Protein 4Y9T (pdb70)

Organism: Allorhizobium ampelinum (strain ATCC BAA-846 / DSM 112012 / S4) (NCBI:txid311402)

Structure (mmCIF, N/CA/C/O backbone):
data_4Y9T
#
_entry.id   4Y9T
#
_cell.length_a   36.634
_cell.length_b   63.611
_cell.length_c   127.394
_cell.angle_alpha   90.000
_cell.angle_beta   90.000
_cell.angle_gamma   90.000
#
_symmetry.space_group_name_H-M   'P 21 21 21'
#
loop_
_entity.id
_entity.type
_entity.pdbx_description
1 polymer 'ABC transporter, solute binding protein'
2 non-polymer 2-amino-2-deoxy-alpha-D-glucopyranose
3 water water
#
loop_
_atom_site.group_PDB
_atom_site.id
_atom_site.type_symbol
_atom_site.label_atom_id
_atom_site.label_alt_id
_atom_site.label_comp_id
_atom_site.label_asym_id
_atom_site.label_entity_id
_atom_site.label_seq_id
_atom_site.pdbx_PDB_ins_code
_atom_site.Cartn_x
_atom_site.Cartn_y
_atom_site.Cartn_z
_atom_site.occupancy
_atom_site.B_iso_or_equiv
_atom_site.auth_seq_id
_atom_site.auth_comp_id
_atom_site.auth_asym_id
_atom_site.auth_atom_id
_atom_site.pdbx_PDB_model_num
ATOM 1 N N . THR A 1 26 ? 12.923 15.754 28.155 1.00 50.58 26 THR A N 1
ATOM 2 C CA . THR A 1 26 ? 14.038 14.978 28.692 1.00 47.47 26 THR A CA 1
ATOM 3 C C . THR A 1 26 ? 15.377 15.486 28.160 1.00 45.25 26 THR A C 1
ATOM 4 O O . THR A 1 26 ? 15.466 15.933 27.018 1.00 43.94 26 THR A O 1
ATOM 14 N N . LYS A 1 27 ? 16.414 15.399 28.992 1.00 43.99 27 LYS A N 1
ATOM 15 C CA . LYS A 1 27 ? 17.749 15.871 28.629 1.00 51.56 27 LYS A CA 1
ATOM 16 C C . LYS A 1 27 ? 18.670 14.723 28.206 1.00 53.50 27 LYS A C 1
ATOM 17 O O . LYS A 1 27 ? 19.848 14.939 27.899 1.00 55.66 27 LYS A O 1
ATOM 36 N N . GLY A 1 28 ? 18.131 13.506 28.212 1.00 43.18 28 GLY A N 1
ATOM 37 C CA . GLY A 1 28 ? 18.863 12.343 27.762 1.00 53.02 28 GLY A CA 1
ATOM 38 C C . GLY A 1 28 ? 18.900 11.263 28.812 1.00 54.66 28 GLY A C 1
ATOM 39 O O . GLY A 1 28 ? 18.344 11.408 29.912 1.00 31.54 28 GLY A O 1
ATOM 60 N N . VAL A 1 30 ? 20.957 8.446 31.266 1.00 23.21 30 VAL A N 1
ATOM 61 C CA . VAL A 1 30 ? 22.160 8.267 32.064 1.00 22.74 30 VAL A CA 1
ATOM 62 C C . VAL A 1 30 ? 22.255 6.806 32.471 1.00 22.86 30 VAL A C 1
ATOM 63 O O . VAL A 1 30 ? 21.288 6.248 32.985 1.00 28.58 30 VAL A O 1
ATOM 76 N N . TYR A 1 31 ? 23.379 6.157 32.196 1.00 20.31 31 TYR A N 1
ATOM 77 C CA . TYR A 1 31 ? 23.544 4.776 32.620 1.00 19.84 31 TYR A CA 1
ATOM 78 C C . TYR A 1 31 ? 24.285 4.734 33.947 1.00 18.59 31 TYR A C 1
ATOM 79 O O . TYR A 1 31 ? 25.277 5.411 34.113 1.00 22.34 31 TYR A O 1
ATOM 97 N N . TYR A 1 32 ? 23.778 3.935 34.877 1.00 17.57 32 TYR A N 1
ATOM 98 C CA . TYR A 1 32 ? 24.413 3.690 36.180 1.00 17.20 32 TYR A CA 1
ATOM 99 C C . TYR A 1 32 ? 24.929 2.279 36.211 1.00 20.25 32 TYR A C 1
ATOM 100 O O . TYR A 1 32 ? 24.137 1.339 36.148 1.00 19.14 32 TYR A O 1
ATOM 118 N N . LEU A 1 33 ? 26.239 2.122 36.318 1.00 18.20 33 LEU A N 1
ATOM 119 C CA . LEU A 1 33 ? 26.829 0.788 36.407 1.00 15.75 33 LEU A CA 1
ATOM 120 C C . LEU A 1 33 ? 27.101 0.485 37.852 1.00 18.76 33 LEU A C 1
ATOM 121 O O . LEU A 1 33 ? 28.118 0.905 38.404 1.00 14.52 33 LEU A O 1
ATOM 137 N N . VAL A 1 34 ? 26.175 -0.251 38.455 1.00 17.02 34 VAL A N 1
ATOM 138 C CA . VAL A 1 34 ? 26.196 -0.523 39.872 1.00 13.88 34 VAL A CA 1
ATOM 139 C C . VAL A 1 34 ? 26.939 -1.851 40.096 1.00 15.56 34 VAL A C 1
ATOM 140 O O . VAL A 1 34 ? 26.795 -2.792 39.296 1.00 17.39 34 VAL A O 1
ATOM 153 N N . PRO A 1 35 ? 27.784 -1.923 41.141 1.00 16.28 35 PRO A N 1
ATOM 154 C CA . PRO A 1 35 ? 28.634 -3.117 41.281 1.00 15.54 35 PRO A CA 1
ATOM 155 C C . PRO A 1 35 ? 27.878 -4.370 41.679 1.00 15.71 35 PRO A C 1
ATOM 156 O O . PRO A 1 35 ? 28.189 -5.440 41.173 1.00 16.68 35 PRO A O 1
ATOM 167 N N . THR A 1 36 ? 26.913 -4.239 42.588 1.00 18.25 36 THR A N 1
ATOM 168 C CA . THR A 1 36 ? 26.002 -5.332 42.965 1.00 19.00 36 THR A CA 1
ATOM 169 C C . THR A 1 36 ? 24.656 -4.732 43.321 1.00 18.81 36 THR A C 1
ATOM 170 O O . THR A 1 36 ? 24.522 -3.509 43.405 1.00 19.02 36 THR A O 1
ATOM 181 N N . LEU A 1 37 ? 23.687 -5.585 43.598 1.00 18.89 37 LEU A N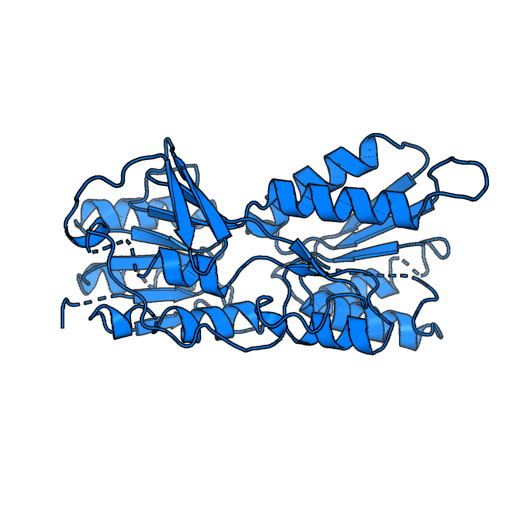 1
ATOM 182 C CA . LEU A 1 37 ? 22.438 -5.144 44.203 1.00 19.60 37 LEU A CA 1
ATOM 183 C C . LEU A 1 37 ? 22.216 -5.915 45.511 1.00 19.15 37 LEU A C 1
ATOM 184 O O . LEU A 1 37 ? 21.088 -6.284 45.849 1.00 21.01 37 LEU A O 1
ATOM 200 N N . LEU A 1 38 ? 23.296 -6.126 46.257 1.00 14.96 38 LEU A N 1
ATOM 201 C CA . LEU A 1 38 ? 23.269 -7.098 47.331 1.00 13.60 38 LEU A CA 1
ATOM 202 C C . LEU A 1 38 ? 23.232 -6.494 48.730 1.00 14.97 38 LEU A C 1
ATOM 203 O O . LEU A 1 38 ? 23.286 -7.226 49.706 1.00 17.98 38 LEU A O 1
ATOM 219 N N . ASP A 1 39 ? 23.078 -5.180 48.848 1.00 16.07 39 ASP A N 1
ATOM 220 C CA . ASP A 1 39 ? 22.705 -4.627 50.158 1.00 11.69 39 ASP A CA 1
ATOM 221 C C . ASP A 1 39 ? 21.863 -3.366 49.982 1.00 11.60 39 ASP A C 1
ATOM 222 O O . ASP A 1 39 ? 21.571 -2.959 48.861 1.00 13.02 39 ASP A O 1
ATOM 231 N N . GLU A 1 40 ? 21.408 -2.806 51.097 1.00 18.41 40 GLU A N 1
ATOM 232 C CA . GLU A 1 40 ? 20.493 -1.678 51.069 1.00 18.73 40 GLU A CA 1
ATOM 233 C C . GLU A 1 40 ? 21.138 -0.390 50.534 1.00 10.99 40 GLU A C 1
ATOM 234 O O . GLU A 1 40 ? 20.443 0.486 50.046 1.00 12.83 40 GLU A O 1
ATOM 246 N N . PHE A 1 41 ? 22.455 -0.257 50.622 1.00 10.80 41 PHE A N 1
ATOM 247 C CA . PHE A 1 41 ? 23.109 0.910 50.034 1.00 11.81 41 PHE A CA 1
ATOM 248 C C . PHE A 1 41 ? 23.018 0.843 48.508 1.00 14.86 41 PHE A C 1
ATOM 249 O O . PHE A 1 41 ? 22.736 1.823 47.817 1.00 13.45 41 PHE A O 1
ATOM 266 N N . GLN A 1 42 ? 23.311 -0.324 47.969 1.00 10.83 42 GLN A N 1
ATOM 267 C CA . GLN A 1 42 ? 23.353 -0.448 46.522 1.00 13.07 42 GLN A CA 1
ATOM 268 C C . GLN A 1 42 ? 21.958 -0.240 45.946 1.00 18.34 42 GLN A C 1
ATOM 269 O O . GLN A 1 42 ? 21.784 0.530 44.991 1.00 15.99 42 GLN A O 1
ATOM 283 N N . THR A 1 43 ? 20.952 -0.909 46.526 1.00 15.27 43 THR A N 1
ATOM 284 C CA . THR A 1 43 ? 19.608 -0.801 46.000 1.00 14.07 43 THR A CA 1
ATOM 285 C C . THR A 1 43 ? 19.079 0.602 46.278 1.00 17.62 43 THR A C 1
ATOM 286 O O . THR A 1 43 ? 18.355 1.178 45.458 1.00 16.03 43 THR A O 1
ATOM 297 N N . GLY A 1 44 ? 19.432 1.145 47.436 1.00 16.90 44 GLY A N 1
ATOM 298 C CA . GLY A 1 44 ? 19.089 2.518 47.750 1.00 16.54 44 GLY A CA 1
ATOM 299 C C . GLY A 1 44 ? 19.695 3.491 46.752 1.00 12.79 44 GLY A C 1
ATOM 300 O O . GLY A 1 44 ? 19.035 4.435 46.322 1.00 16.07 44 GLY A O 1
ATOM 304 N N . SER A 1 45 ? 20.961 3.275 46.374 1.00 11.72 45 SER A N 1
ATOM 305 C CA . SER A 1 45 ? 21.609 4.161 45.397 1.00 11.66 45 SER A CA 1
ATOM 306 C C . SER A 1 45 ? 20.895 4.130 44.051 1.00 15.29 45 SER A C 1
ATOM 307 O O . SER A 1 45 ? 20.786 5.157 43.379 1.00 14.42 45 SER A O 1
ATOM 315 N N . VAL A 1 46 ? 20.406 2.969 43.642 1.00 16.91 46 VAL A N 1
ATOM 316 C CA . VAL A 1 46 ? 19.665 2.926 42.384 1.00 18.76 46 VAL A CA 1
ATOM 317 C C . VAL A 1 46 ? 18.403 3.794 42.487 1.00 16.01 46 VAL A C 1
ATOM 318 O O . VAL A 1 46 ? 18.124 4.612 41.616 1.00 17.82 46 VAL A O 1
ATOM 331 N N . ASN A 1 47 ? 17.667 3.626 43.580 1.00 15.98 47 ASN A N 1
ATOM 332 C CA . ASN A 1 47 ? 16.428 4.344 43.784 1.00 21.88 47 ASN A CA 1
ATOM 333 C C . ASN A 1 47 ? 16.656 5.851 43.865 1.00 19.77 47 ASN A C 1
ATOM 334 O O . ASN A 1 47 ? 15.930 6.635 43.226 1.00 21.62 47 ASN A O 1
ATOM 345 N N . ALA A 1 48 ? 17.668 6.263 44.633 1.00 18.62 48 ALA A N 1
ATOM 346 C CA . ALA A 1 48 ? 17.925 7.688 44.833 1.00 19.32 48 ALA A CA 1
ATOM 347 C C . ALA A 1 48 ? 18.446 8.341 43.575 1.00 20.11 48 ALA A C 1
ATOM 348 O O . ALA A 1 48 ? 17.966 9.400 43.187 1.00 17.75 48 ALA A O 1
ATOM 355 N N . LEU A 1 49 ? 19.407 7.710 42.909 1.00 19.36 49 LEU A N 1
ATOM 356 C CA . LEU A 1 49 ? 19.926 8.293 41.680 1.00 16.03 49 LEU A CA 1
ATOM 357 C C . LEU A 1 49 ? 18.822 8.359 40.627 1.00 18.27 49 LEU A C 1
ATOM 358 O O . LEU A 1 49 ? 18.654 9.383 39.939 1.00 22.53 49 LEU A O 1
ATOM 374 N N . SER A 1 50 ? 18.040 7.292 40.500 1.00 20.59 50 SER A N 1
ATOM 375 C CA . SER A 1 50 ? 16.970 7.311 39.503 1.00 20.36 50 SER A CA 1
ATOM 376 C C . SER A 1 50 ? 15.989 8.461 39.791 1.00 21.85 50 SER A C 1
ATOM 377 O O . SER A 1 50 ? 15.662 9.220 38.881 1.00 21.26 50 SER A O 1
ATOM 401 N N . PHE A 1 52 ? 16.274 11.244 41.799 1.00 23.42 52 PHE A N 1
ATOM 402 C CA . PHE A 1 52 ? 16.881 12.569 41.758 1.00 20.74 52 PHE A CA 1
ATOM 403 C C . PHE A 1 52 ? 17.175 13.003 40.319 1.00 19.82 52 PHE A C 1
ATOM 404 O O . PHE A 1 52 ? 16.893 14.142 39.946 1.00 21.74 52 PHE A O 1
ATOM 421 N N . LEU A 1 53 ? 17.757 12.120 39.516 1.00 20.74 53 LEU A N 1
ATOM 422 C CA . LEU A 1 53 ? 18.048 12.479 38.135 1.00 22.20 53 LEU A CA 1
ATOM 423 C C . LEU A 1 53 ? 16.753 12.785 37.389 1.00 28.35 53 LEU A C 1
ATOM 424 O O . LEU A 1 53 ? 16.723 13.621 36.490 1.00 25.25 53 LEU A O 1
ATOM 440 N N . GLY A 1 54 ? 15.688 12.084 37.754 1.00 26.93 54 GLY A N 1
ATOM 441 C CA . GLY A 1 54 ? 14.405 12.272 37.095 1.00 35.13 54 GLY A CA 1
ATOM 442 C C . GLY A 1 54 ? 13.852 13.642 37.390 1.00 26.02 54 GLY A C 1
ATOM 443 O O . GLY A 1 54 ? 13.204 14.270 36.530 1.00 27.87 54 GLY A O 1
ATOM 447 N N . GLN A 1 55 ? 14.110 14.122 38.602 1.00 25.03 55 GLN A N 1
ATOM 448 C CA . GLN A 1 55 ? 13.649 15.438 39.016 1.00 26.55 55 GLN A CA 1
ATOM 449 C C . GLN A 1 55 ? 14.343 16.531 38.227 1.00 28.61 55 GLN A C 1
ATOM 450 O O . GLN A 1 55 ? 13.814 17.632 38.113 1.00 30.43 55 GLN A O 1
ATOM 464 N N . VAL A 1 56 ? 15.529 16.233 37.694 1.00 29.51 56 VAL A N 1
ATOM 465 C CA . VAL A 1 56 ? 16.280 17.218 36.910 1.00 33.27 56 VAL A CA 1
ATOM 466 C C . VAL A 1 56 ? 16.304 16.843 35.429 1.00 35.70 56 VAL A C 1
ATOM 467 O O . VAL A 1 56 ? 17.105 17.376 34.659 1.00 33.57 56 VAL A O 1
ATOM 480 N N . GLY A 1 57 ? 15.420 15.930 35.031 1.00 32.05 57 GLY A N 1
ATOM 481 C CA . GLY A 1 57 ? 15.125 15.724 33.620 1.00 35.65 57 GLY A CA 1
ATOM 482 C C . GLY A 1 57 ? 15.968 14.708 32.867 1.00 30.08 57 GLY A C 1
ATOM 483 O O . GLY A 1 57 ? 16.077 14.787 31.637 1.00 33.11 57 GLY A O 1
ATOM 487 N N . TYR A 1 58 ? 16.549 13.754 33.593 1.00 29.52 58 TYR A N 1
ATOM 488 C CA . TYR A 1 58 ? 17.296 12.645 32.985 1.00 28.66 58 TYR A CA 1
ATOM 489 C C . TYR A 1 58 ? 16.637 11.314 33.296 1.00 30.07 58 TYR A C 1
ATOM 490 O O . TYR A 1 58 ? 16.161 11.097 34.419 1.00 32.90 58 TYR A O 1
ATOM 508 N N . GLU A 1 59 ? 16.612 10.427 32.302 1.00 30.37 59 GLU A N 1
ATOM 509 C CA . GLU A 1 59 ? 16.163 9.054 32.507 1.00 29.43 59 GLU A CA 1
ATOM 510 C C . GLU A 1 59 ? 17.365 8.184 32.825 1.00 28.74 59 GLU A C 1
ATOM 511 O O . GLU A 1 59 ? 18.357 8.203 32.109 1.00 29.69 59 GLU A O 1
ATOM 540 N N . LYS A 1 61 ? 19.109 4.436 33.447 1.00 22.56 61 LYS A N 1
ATOM 541 C CA . LYS A 1 61 ? 19.051 2.991 33.224 1.00 24.87 61 LYS A CA 1
ATOM 542 C C . LYS A 1 61 ? 20.171 2.352 34.037 1.00 23.20 61 LYS A C 1
ATOM 543 O O . LYS A 1 61 ? 21.296 2.851 34.023 1.00 28.20 61 LYS A O 1
ATOM 562 N N . THR A 1 62 ? 19.874 1.263 34.746 1.00 21.15 62 THR A N 1
ATOM 563 C CA . THR A 1 62 ? 20.860 0.629 35.614 1.00 19.17 62 THR A CA 1
ATOM 564 C C . THR A 1 62 ? 21.283 -0.709 35.058 1.00 21.82 62 THR A C 1
ATOM 565 O O . THR A 1 62 ? 20.433 -1.494 34.607 1.00 21.04 62 THR A O 1
ATOM 576 N N . LEU A 1 63 ? 22.599 -0.940 35.094 1.00 19.69 63 LEU A N 1
ATOM 577 C CA . LEU A 1 63 ? 23.220 -2.235 34.786 1.00 2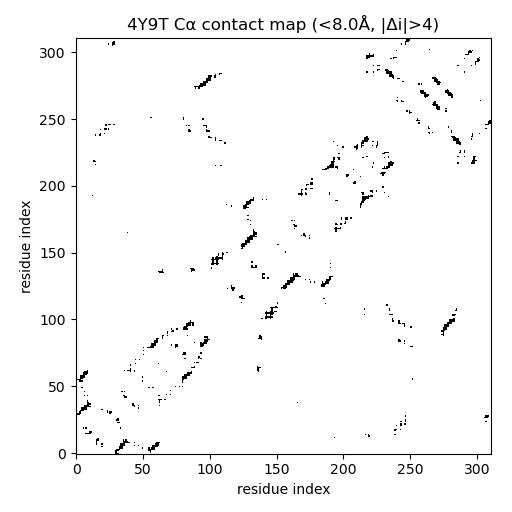1.47 63 LEU A CA 1
ATOM 578 C C . LEU A 1 63 ? 23.966 -2.746 36.012 1.00 18.30 63 LEU A C 1
ATOM 579 O O . LEU A 1 63 ? 24.753 -2.007 36.612 1.00 20.76 63 LEU A O 1
ATOM 595 N N . ASN A 1 64 ? 23.720 -4.009 36.365 1.00 19.55 64 ASN A N 1
ATOM 596 C CA . ASN A 1 64 ? 24.307 -4.610 37.551 1.00 19.80 64 ASN A CA 1
ATOM 597 C C . ASN A 1 64 ? 25.433 -5.576 37.185 1.00 22.17 64 ASN A C 1
ATOM 598 O O . ASN A 1 64 ? 25.233 -6.492 36.394 1.00 20.21 64 ASN A O 1
ATOM 609 N N . ALA A 1 65 ? 26.613 -5.353 37.766 1.00 18.94 65 ALA A N 1
ATOM 610 C CA . ALA A 1 65 ? 27.786 -6.167 37.497 1.00 17.95 65 ALA A CA 1
ATOM 611 C C . ALA A 1 65 ? 27.766 -7.477 38.286 1.00 19.37 65 ALA A C 1
ATOM 612 O O . ALA A 1 65 ? 28.484 -8.424 37.934 1.00 20.67 65 ALA A O 1
ATOM 619 N N . ASP A 1 66 ? 26.913 -7.522 39.314 1.00 20.41 66 ASP A N 1
ATOM 620 C CA . ASP A 1 66 ? 26.839 -8.633 40.263 1.00 23.20 66 ASP A CA 1
ATOM 621 C C . ASP A 1 66 ? 28.245 -9.087 40.702 1.00 19.47 66 ASP A C 1
ATOM 622 O O . ASP A 1 66 ? 28.578 -10.266 40.685 1.00 20.38 66 ASP A O 1
ATOM 631 N N . ASN A 1 67 ? 29.059 -8.117 41.087 1.00 18.09 67 ASN A N 1
ATOM 632 C CA . ASN A 1 67 ? 30.374 -8.340 41.694 1.00 18.60 67 ASN A CA 1
ATOM 633 C C . ASN A 1 67 ? 31.382 -8.953 40.739 1.00 19.09 67 ASN A C 1
ATOM 634 O O . ASN A 1 67 ? 32.442 -9.401 41.180 1.00 21.51 67 ASN A O 1
ATOM 645 N N . LYS A 1 68 ? 31.087 -8.908 39.440 1.00 19.56 68 LYS A N 1
ATOM 646 C CA . LYS A 1 68 ? 32.023 -9.419 38.429 1.00 19.96 68 LYS A CA 1
ATOM 647 C C . LYS A 1 68 ? 32.649 -8.276 37.622 1.00 20.82 68 LYS A C 1
ATOM 648 O O . LYS A 1 68 ? 31.979 -7.562 36.890 1.00 19.88 68 LYS A O 1
ATOM 667 N N . THR A 1 69 ? 33.954 -8.113 37.798 1.00 21.19 69 THR A N 1
ATOM 668 C CA . THR A 1 69 ? 34.713 -7.104 37.077 1.00 25.20 69 THR A CA 1
AT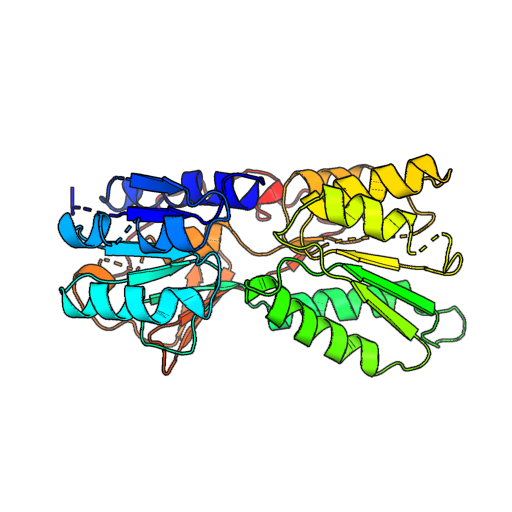OM 669 C C . THR A 1 69 ? 34.579 -7.253 35.555 1.00 25.72 69 THR A C 1
ATOM 670 O O . THR A 1 69 ? 34.386 -6.264 34.839 1.00 27.35 69 THR A O 1
ATOM 681 N N . ASP A 1 70 ? 34.656 -8.471 35.043 1.00 23.66 70 ASP A N 1
ATOM 682 C CA . ASP A 1 70 ? 34.644 -8.620 33.594 1.00 24.75 70 ASP A CA 1
ATOM 683 C C . ASP A 1 70 ? 33.246 -8.272 33.056 1.00 25.72 70 ASP A C 1
ATOM 684 O O . ASP A 1 70 ? 33.116 -7.778 31.926 1.00 26.92 70 ASP A O 1
ATOM 693 N N . ALA A 1 71 ? 32.212 -8.453 33.875 1.00 25.01 71 ALA A N 1
ATOM 694 C CA . ALA A 1 71 ? 30.857 -8.067 33.473 1.00 25.73 71 ALA A CA 1
ATOM 695 C C . ALA A 1 71 ? 30.738 -6.552 33.348 1.00 22.22 71 ALA A C 1
ATOM 696 O O . ALA A 1 71 ? 30.173 -6.024 32.387 1.00 24.34 71 ALA A O 1
ATOM 703 N N . GLN A 1 72 ? 31.260 -5.850 34.341 1.00 21.31 72 GLN A N 1
ATOM 704 C CA . GLN A 1 72 ? 31.190 -4.401 34.345 1.00 27.46 72 GLN A CA 1
ATOM 705 C C . GLN A 1 72 ? 32.014 -3.814 33.200 1.00 29.75 72 GLN A C 1
ATOM 706 O O . GLN A 1 72 ? 31.593 -2.839 32.583 1.00 23.91 72 GLN A O 1
ATOM 720 N N . GLN A 1 73 ? 33.167 -4.415 32.892 1.00 21.71 73 GLN A N 1
ATOM 721 C CA . GLN A 1 73 ? 33.984 -3.953 31.778 1.00 22.87 73 GLN A CA 1
ATOM 722 C C . GLN A 1 73 ? 33.232 -4.126 30.460 1.00 24.27 73 GLN A C 1
ATOM 723 O O . GLN A 1 73 ? 33.219 -3.222 29.618 1.00 25.05 73 GLN A O 1
ATOM 737 N N . SER A 1 74 ? 32.610 -5.288 30.287 1.00 25.95 74 SER A N 1
ATOM 738 C CA . SER A 1 74 ? 31.748 -5.520 29.131 1.00 31.86 74 SER A CA 1
ATOM 739 C C . SER A 1 74 ? 30.561 -4.529 29.099 1.00 25.73 74 SER A C 1
ATOM 740 O O . SER A 1 74 ? 30.216 -4.015 28.032 1.00 28.83 74 SER A O 1
ATOM 748 N N . GLN A 1 75 ? 29.951 -4.239 30.255 1.00 24.94 75 GLN A N 1
ATOM 749 C CA . GLN A 1 75 ? 28.855 -3.276 30.318 1.00 23.46 75 GLN A CA 1
ATOM 750 C C . GLN A 1 75 ? 29.308 -1.893 29.874 1.00 30.63 75 GLN A C 1
ATOM 751 O O . GLN A 1 75 ? 28.572 -1.183 29.181 1.00 23.82 75 GLN A O 1
ATOM 782 N N . ASN A 1 77 ? 31.624 -1.202 27.660 1.00 25.80 77 ASN A N 1
ATOM 783 C CA . ASN A 1 77 ? 31.694 -1.194 26.200 1.00 27.77 77 ASN A CA 1
ATOM 784 C C . ASN A 1 77 ? 30.320 -1.061 25.589 1.00 28.46 77 ASN A C 1
ATOM 785 O O . ASN A 1 77 ? 30.119 -0.311 24.629 1.00 29.49 77 ASN A O 1
ATOM 796 N N . ASP A 1 78 ? 29.370 -1.786 26.161 1.00 28.02 78 ASP A N 1
ATOM 797 C CA . ASP A 1 78 ? 28.007 -1.797 25.649 1.00 28.86 78 ASP A CA 1
ATOM 798 C C . ASP A 1 78 ? 27.430 -0.378 25.705 1.00 28.23 78 ASP A C 1
ATOM 799 O O . ASP A 1 78 ? 26.899 0.154 24.710 1.00 29.56 78 ASP A O 1
ATOM 808 N N . VAL A 1 79 ? 27.564 0.247 26.861 1.00 26.37 79 VAL A N 1
ATOM 809 C CA . VAL A 1 79 ? 27.006 1.573 27.054 1.00 25.77 79 VAL A CA 1
ATOM 810 C C . VAL A 1 79 ? 27.740 2.605 26.201 1.00 26.47 79 VAL A C 1
ATOM 811 O O . VAL A 1 79 ? 27.116 3.519 25.671 1.00 27.33 79 VAL A O 1
ATOM 824 N N . ILE A 1 80 ? 29.050 2.456 26.037 1.00 26.54 80 ILE A N 1
ATOM 825 C CA . ILE A 1 80 ? 29.799 3.363 25.170 1.00 34.73 80 ILE A CA 1
ATOM 826 C C . ILE A 1 80 ? 29.213 3.325 23.766 1.00 40.24 80 ILE A C 1
ATOM 827 O O . ILE A 1 80 ? 29.088 4.363 23.109 1.00 30.30 80 ILE A O 1
ATOM 843 N N . ALA A 1 81 ? 28.824 2.131 23.327 1.00 36.54 81 ALA A N 1
ATOM 844 C CA . ALA A 1 81 ? 28.210 1.954 22.006 1.00 43.26 81 ALA A CA 1
ATOM 845 C C . ALA A 1 81 ? 26.868 2.690 21.877 1.00 33.04 81 ALA A C 1
ATOM 846 O O . ALA A 1 81 ? 26.487 3.116 20.779 1.00 34.80 81 ALA A O 1
ATOM 853 N N . LEU A 1 82 ? 26.168 2.838 22.997 1.00 32.02 82 LEU A N 1
ATOM 854 C CA . LEU A 1 82 ? 24.856 3.476 23.035 1.00 32.30 82 LE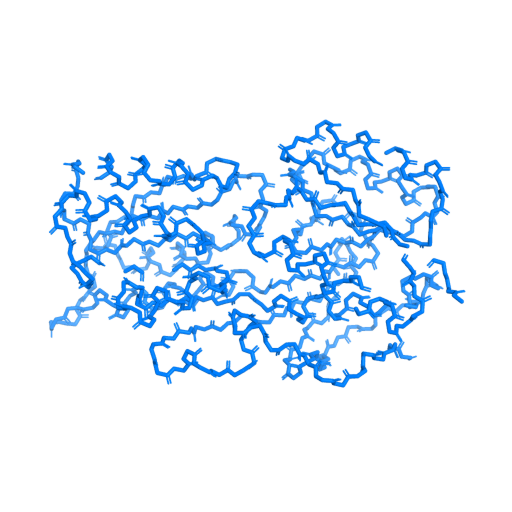U A CA 1
ATOM 855 C C . LEU A 1 82 ? 24.918 4.995 23.085 1.00 41.89 82 LEU A C 1
ATOM 856 O O . LEU A 1 82 ? 23.907 5.658 22.882 1.00 34.97 82 LEU A O 1
ATOM 872 N N . LYS A 1 83 ? 26.099 5.541 23.365 1.00 35.96 83 LYS A N 1
ATOM 873 C CA . LYS A 1 83 ? 26.296 6.985 23.421 1.00 37.09 83 LYS A CA 1
ATOM 874 C C . LYS A 1 83 ? 25.230 7.691 24.255 1.00 29.36 83 LYS A C 1
ATOM 875 O O . LYS A 1 83 ? 24.411 8.438 23.718 1.00 30.54 83 LYS A O 1
ATOM 894 N N . PRO A 1 84 ? 25.225 7.449 25.569 1.00 27.50 84 PRO A N 1
ATOM 895 C CA . PRO A 1 84 ? 24.249 8.124 26.428 1.00 38.00 84 PRO A CA 1
ATOM 896 C C . PRO A 1 84 ? 24.722 9.512 26.816 1.00 44.30 84 PRO A C 1
ATOM 897 O O . PRO A 1 84 ? 25.850 9.881 26.487 1.00 26.16 84 PRO A O 1
ATOM 908 N N . ALA A 1 85 ? 23.880 10.261 27.517 1.00 25.82 85 ALA A N 1
ATOM 909 C CA . ALA A 1 85 ? 24.257 11.607 27.948 1.00 49.68 85 ALA A CA 1
ATOM 910 C C . ALA A 1 85 ? 25.388 11.563 28.975 1.00 49.81 85 ALA A C 1
ATOM 911 O O . ALA A 1 85 ? 26.210 12.482 29.046 1.00 23.34 85 ALA A O 1
ATOM 918 N N . ALA A 1 86 ? 25.424 10.496 29.768 1.00 27.56 86 ALA A N 1
ATOM 919 C CA . ALA A 1 86 ? 26.469 10.316 30.772 1.00 22.22 86 ALA A CA 1
ATOM 920 C C . ALA A 1 86 ? 26.443 8.896 31.315 1.00 21.26 86 ALA A C 1
ATOM 921 O O . ALA A 1 86 ? 25.431 8.193 31.222 1.00 22.58 86 ALA A O 1
ATOM 928 N N . ILE A 1 87 ? 27.576 8.486 31.881 1.00 19.64 87 ILE A N 1
ATOM 929 C CA . ILE A 1 87 ? 27.696 7.227 32.595 1.00 18.23 87 ILE A CA 1
ATOM 930 C C . ILE A 1 87 ? 27.995 7.514 34.053 1.00 16.72 87 ILE A C 1
ATOM 931 O O . ILE A 1 87 ? 28.852 8.332 34.327 1.00 16.33 87 ILE A O 1
ATOM 947 N N . ILE A 1 88 ? 27.300 6.852 34.976 1.00 16.02 88 ILE A N 1
ATOM 948 C CA . ILE A 1 88 ? 27.688 6.858 36.388 1.00 20.11 88 ILE A CA 1
ATOM 949 C C . ILE A 1 88 ? 28.245 5.485 36.714 1.00 16.44 88 ILE A C 1
ATOM 950 O O . ILE A 1 88 ? 27.555 4.481 36.529 1.00 17.61 88 ILE A O 1
ATOM 966 N N . LEU A 1 89 ? 29.482 5.453 37.197 1.00 13.80 89 LEU A N 1
ATOM 967 C CA . LEU A 1 89 ? 30.170 4.208 37.495 1.00 13.66 89 LEU A CA 1
ATOM 968 C C . LEU A 1 89 ? 30.475 4.102 38.985 1.00 12.55 89 LEU A C 1
ATOM 969 O O . LEU A 1 89 ? 30.953 5.054 39.596 1.00 14.08 89 LEU A O 1
ATOM 985 N N . ALA A 1 90 ? 30.178 2.944 39.571 1.00 12.34 90 ALA A N 1
ATOM 986 C CA . ALA A 1 90 ? 30.798 2.552 40.829 1.00 15.61 90 ALA A CA 1
ATOM 987 C C . ALA A 1 90 ? 31.510 1.235 40.565 1.00 12.16 90 ALA A C 1
ATOM 988 O O . ALA A 1 90 ? 30.866 0.192 40.423 1.00 14.06 90 ALA A O 1
ATOM 995 N N . ALA A 1 91 ? 32.839 1.318 40.458 1.00 14.32 91 ALA A N 1
ATOM 996 C CA . ALA A 1 91 ? 33.670 0.212 40.002 1.00 15.16 91 ALA A CA 1
ATOM 997 C C . ALA A 1 91 ? 33.655 -0.976 40.947 1.00 13.13 91 ALA A C 1
ATOM 998 O O . ALA A 1 91 ? 33.804 -0.802 42.163 1.00 12.40 91 ALA A O 1
ATOM 1005 N N . VAL A 1 92 ? 33.534 -2.169 40.377 1.00 14.80 92 VAL A N 1
ATOM 1006 C CA . VAL A 1 92 ? 33.722 -3.403 41.147 1.00 15.09 92 VAL A CA 1
ATOM 1007 C C . VAL A 1 92 ? 35.143 -3.438 41.716 1.00 20.65 92 VAL A C 1
ATOM 1008 O O . VAL A 1 92 ? 35.342 -3.800 42.876 1.00 24.22 92 VAL A O 1
ATOM 1021 N N . ASP A 1 93 ? 36.114 -3.046 40.893 1.00 16.99 93 ASP A N 1
ATOM 1022 C CA . ASP A 1 93 ? 37.528 -3.055 41.254 1.00 16.42 93 ASP A CA 1
ATOM 1023 C C . ASP A 1 93 ? 38.141 -1.759 40.744 1.00 21.59 93 ASP A C 1
ATOM 1024 O O . ASP A 1 93 ? 38.115 -1.499 39.549 1.00 18.70 93 ASP A O 1
ATOM 1033 N N . PHE A 1 94 ? 38.685 -0.937 41.642 1.00 18.36 94 PHE A N 1
ATOM 1034 C CA . PHE A 1 94 ? 39.067 0.422 41.265 1.00 15.93 94 PHE A CA 1
ATOM 1035 C C . PHE A 1 94 ? 40.304 0.488 40.337 1.00 18.71 94 PHE A C 1
ATOM 1036 O O . PHE A 1 94 ? 40.502 1.485 39.673 1.00 22.06 94 PHE A O 1
ATOM 1053 N N . ASN A 1 95 ? 41.115 -0.571 40.277 1.00 20.51 95 ASN A N 1
ATOM 1054 C CA . ASN A 1 95 ? 42.252 -0.623 39.361 1.00 24.20 95 ASN A CA 1
ATOM 1055 C C . ASN A 1 95 ? 41.853 -1.148 37.972 1.00 22.93 95 ASN A C 1
ATOM 1056 O O . ASN A 1 95 ? 42.464 -0.820 36.963 1.00 25.62 95 ASN A O 1
ATOM 1067 N N . ALA A 1 96 ? 40.805 -1.952 37.941 1.00 22.40 96 ALA A N 1
ATOM 1068 C CA . ALA A 1 96 ? 40.428 -2.720 36.760 1.00 20.74 96 ALA A CA 1
ATOM 1069 C C . ALA A 1 96 ? 39.656 -1.915 35.719 1.00 22.16 96 ALA A C 1
ATOM 1070 O O . ALA A 1 96 ? 39.609 -2.273 34.545 1.00 21.87 96 ALA A O 1
ATOM 1077 N N . LEU A 1 97 ? 39.040 -0.834 36.161 1.00 23.69 97 LEU A N 1
ATOM 1078 C CA . LEU A 1 97 ? 38.111 -0.062 35.341 1.00 26.71 97 LEU A CA 1
ATOM 1079 C C . LEU A 1 97 ? 38.769 1.142 34.674 1.00 24.92 97 LEU A C 1
ATOM 1080 O O . LEU A 1 97 ? 38.146 1.829 33.856 1.00 25.47 97 LEU A O 1
ATOM 1096 N N . LYS A 1 98 ? 40.019 1.417 35.027 1.00 28.66 98 LYS A N 1
ATOM 1097 C CA . LYS A 1 98 ? 40.687 2.609 34.514 1.00 30.33 98 LYS A CA 1
ATOM 1098 C C . LYS A 1 98 ? 40.619 2.692 32.979 1.00 41.08 98 LYS A C 1
ATOM 1099 O O . LYS A 1 98 ? 40.263 3.735 32.431 1.00 34.25 98 LYS A O 1
ATOM 1118 N N . PRO A 1 99 ? 40.932 1.592 32.274 1.00 38.44 99 PRO A N 1
ATOM 1119 C CA . PRO A 1 99 ? 40.858 1.611 30.806 1.00 32.99 99 PRO A CA 1
ATOM 1120 C C . PRO A 1 99 ? 39.476 1.924 30.213 1.00 25.00 99 PRO A C 1
ATOM 1121 O O . PRO A 1 99 ? 39.381 2.547 29.137 1.00 25.31 99 PRO A O 1
ATOM 1132 N N . SER A 1 100 ? 38.430 1.486 30.901 1.00 29.68 100 SER A N 1
ATOM 1133 C CA . SER A 1 100 ? 37.066 1.655 30.424 1.00 26.29 100 SER A CA 1
ATOM 1134 C C . SER A 1 100 ? 36.684 3.118 30.576 1.00 28.42 100 SER A C 1
ATOM 1135 O O . SER A 1 100 ? 36.061 3.706 29.699 1.00 27.63 100 SER A O 1
ATOM 1143 N N . ILE A 1 101 ? 37.066 3.698 31.707 1.00 22.35 101 ILE A N 1
ATOM 1144 C CA . ILE A 1 101 ? 36.806 5.103 31.934 1.00 27.10 101 ILE A CA 1
ATOM 1145 C C . ILE A 1 101 ? 37.430 5.913 30.812 1.00 30.36 101 ILE A C 1
ATOM 1146 O O . ILE A 1 101 ? 36.779 6.775 30.212 1.00 26.69 101 ILE A O 1
ATOM 1162 N N . GLU A 1 102 ? 38.682 5.606 30.501 1.00 29.94 102 GLU A N 1
ATOM 1163 C CA . GLU A 1 102 ? 39.403 6.328 29.467 1.00 35.63 102 GLU A CA 1
ATOM 1164 C C . GLU A 1 102 ? 38.731 6.162 28.122 1.00 37.55 102 GLU A C 1
ATOM 1165 O O . GLU A 1 102 ? 38.669 7.095 27.330 1.00 27.73 102 GLU A O 1
ATOM 1177 N N . ALA A 1 103 ? 38.229 4.966 27.854 1.00 37.35 103 ALA A N 1
ATOM 1178 C CA . ALA A 1 103 ? 37.609 4.700 26.566 1.00 40.36 103 ALA A CA 1
ATOM 1179 C C . ALA A 1 103 ? 36.330 5.518 26.397 1.00 32.88 103 ALA A C 1
ATOM 1180 O O . ALA A 1 103 ? 36.068 6.090 25.332 1.00 27.67 103 ALA A O 1
ATOM 1187 N N . ALA A 1 104 ? 35.531 5.571 27.449 1.00 25.31 104 ALA A N 1
ATOM 1188 C CA . ALA A 1 104 ? 34.264 6.286 27.406 1.00 26.90 104 ALA A CA 1
ATOM 1189 C C . ALA A 1 104 ? 34.516 7.768 27.158 1.00 28.25 104 ALA A C 1
ATOM 1190 O O . ALA A 1 104 ? 33.874 8.385 26.315 1.00 31.64 104 ALA A O 1
ATOM 1197 N N . ARG A 1 105 ? 35.450 8.342 27.905 1.00 25.49 105 ARG A N 1
ATOM 1198 C CA . ARG A 1 105 ? 35.708 9.766 27.766 1.00 28.51 105 ARG A CA 1
ATOM 1199 C C . ARG A 1 105 ? 36.245 10.064 26.368 1.00 34.98 105 ARG A C 1
ATOM 1200 O O . ARG A 1 105 ? 35.915 11.089 25.778 1.00 26.69 105 ARG A O 1
ATOM 1221 N N . ALA A 1 106 ? 37.054 9.159 25.832 1.00 34.46 106 ALA A N 1
ATOM 1222 C CA . ALA A 1 106 ? 37.593 9.343 24.497 1.00 42.86 106 ALA A CA 1
ATOM 1223 C C . ALA A 1 106 ? 36.476 9.339 23.453 1.00 36.85 106 ALA A C 1
ATOM 1224 O O . ALA A 1 106 ? 36.579 10.010 22.439 1.00 33.79 106 ALA A O 1
ATOM 1231 N N . ALA A 1 107 ? 35.409 8.589 23.712 1.00 35.09 107 ALA A N 1
ATOM 1232 C CA . ALA A 1 107 ? 34.238 8.589 22.843 1.00 37.10 107 ALA A CA 1
ATOM 1233 C C . ALA A 1 107 ? 33.317 9.800 23.076 1.00 38.33 107 ALA A C 1
ATOM 1234 O O . ALA A 1 107 ? 32.239 9.892 22.487 1.00 38.74 107 ALA A O 1
ATOM 1241 N N . GLY A 1 108 ? 33.738 10.722 23.933 1.00 35.08 108 GLY A N 1
ATOM 1242 C CA . GLY A 1 108 ? 32.975 11.928 24.187 1.00 33.05 108 GLY A CA 1
ATOM 1243 C C . GLY A 1 108 ? 31.884 11.776 25.231 1.00 33.23 108 GLY A C 1
ATOM 1244 O O . GLY A 1 108 ? 31.020 12.638 25.340 1.00 29.91 108 GLY A O 1
ATOM 1248 N N . ILE A 1 109 ? 31.916 10.695 25.999 1.00 25.73 109 ILE A N 1
ATOM 1249 C CA . ILE A 1 109 ? 30.873 10.452 26.976 1.00 24.44 109 ILE A CA 1
ATOM 1250 C C . ILE A 1 109 ? 31.362 10.869 28.368 1.00 22.74 109 ILE A C 1
ATOM 1251 O O . ILE A 1 109 ? 32.407 10.413 28.841 1.00 23.90 109 ILE A O 1
ATOM 1267 N N . PRO A 1 110 ? 30.612 11.755 29.023 1.00 25.04 110 PRO A N 1
ATOM 1268 C CA . PRO A 1 110 ? 30.975 12.087 30.404 1.00 26.39 110 PRO A CA 1
ATOM 1269 C C . PRO A 1 110 ? 30.847 10.887 31.335 1.00 22.29 110 PRO A C 1
ATOM 1270 O O . PRO A 1 110 ? 29.906 10.111 31.215 1.00 22.16 110 PRO A O 1
ATOM 1281 N N . VAL A 1 111 ? 31.802 10.746 32.249 1.00 19.08 111 VAL A N 1
ATOM 1282 C CA . VAL A 1 111 ? 31.794 9.679 33.230 1.00 17.29 111 VAL A CA 1
ATOM 1283 C C . VAL A 1 111 ? 31.817 10.306 34.625 1.00 18.17 111 VAL A C 1
ATOM 1284 O O . VAL A 1 111 ? 32.640 11.172 34.904 1.00 19.22 111 VAL A O 1
ATOM 1297 N N . VAL A 1 112 ? 30.921 9.839 35.492 1.00 15.39 112 VAL A N 1
ATOM 1298 C CA . VAL A 1 112 ? 30.821 10.314 36.855 1.00 14.16 112 VAL A CA 1
ATOM 1299 C C . VAL A 1 112 ? 31.101 9.117 37.743 1.00 13.32 112 VAL A C 1
ATOM 1300 O O . VAL A 1 112 ? 30.489 8.066 37.562 1.00 15.51 112 VAL A O 1
ATOM 1313 N N . GLU A 1 113 ? 32.033 9.261 38.683 1.00 15.18 113 GLU A N 1
ATOM 1314 C CA . GLU A 1 113 ? 32.273 8.211 39.680 1.00 12.73 113 GLU A CA 1
ATOM 1315 C C . GLU A 1 113 ? 31.345 8.428 40.879 1.00 14.10 113 GLU A C 1
ATOM 1316 O O . GLU A 1 113 ? 31.299 9.518 41.444 1.00 15.66 113 GLU A O 1
ATOM 1328 N N . PHE A 1 114 ? 30.591 7.386 41.244 1.00 12.75 114 PHE A N 1
ATOM 1329 C CA . PHE A 1 114 ? 29.731 7.383 42.411 1.00 11.02 114 PHE A CA 1
ATOM 1330 C C . PHE A 1 114 ? 30.347 6.503 43.484 1.00 11.00 114 PHE A C 1
ATOM 1331 O O . PHE A 1 114 ? 30.613 5.328 43.248 1.00 14.13 114 PHE A O 1
ATOM 1348 N N . ASP A 1 115 ? 30.588 7.107 44.645 1.00 10.67 115 ASP A N 1
ATOM 1349 C CA . ASP A 1 115 ? 30.927 6.393 45.889 1.00 8.89 115 ASP A CA 1
ATOM 1350 C C . ASP A 1 115 ? 32.347 5.809 45.972 1.00 8.85 115 ASP A C 1
ATOM 1351 O O . ASP A 1 115 ? 33.012 5.943 47.010 1.00 12.10 115 ASP A O 1
ATOM 1360 N N . ARG A 1 116 ? 32.827 5.225 44.868 1.00 10.94 116 ARG A N 1
ATOM 1361 C CA . ARG A 1 116 ? 34.099 4.522 44.828 1.00 9.64 116 ARG A CA 1
ATOM 1362 C C . ARG A 1 116 ? 35.095 5.329 44.019 1.00 10.38 116 ARG A C 1
ATOM 1363 O O . ARG A 1 116 ? 35.054 5.344 42.788 1.00 15.16 116 ARG A O 1
ATOM 1384 N N . GLN A 1 117 ? 35.970 6.034 44.722 1.00 11.14 117 GLN A N 1
ATOM 1385 C CA . GLN A 1 117 ? 36.832 7.033 44.107 1.00 10.68 117 GLN A CA 1
ATOM 1386 C C . GLN A 1 117 ? 37.929 6.423 43.267 1.00 17.31 117 GLN A C 1
ATOM 1387 O O . GLN A 1 117 ? 38.641 5.554 43.717 1.00 17.36 117 GLN A O 1
ATOM 1401 N N . ILE A 1 118 ? 38.056 6.912 42.040 1.00 16.42 118 ILE A N 1
ATOM 1402 C CA . ILE A 1 118 ? 39.088 6.479 41.112 1.00 17.40 118 ILE A CA 1
ATOM 1403 C C . ILE A 1 118 ? 40.074 7.638 40.949 1.00 20.50 118 ILE A C 1
ATOM 1404 O O . ILE A 1 118 ? 39.731 8.640 40.333 1.00 21.55 118 ILE A O 1
ATOM 1420 N N . THR A 1 119 ? 41.265 7.534 41.536 1.00 22.61 119 THR A N 1
ATOM 1421 C CA . THR A 1 119 ? 42.194 8.672 41.547 1.00 21.34 119 THR A CA 1
ATOM 1422 C C . THR A 1 119 ? 43.204 8.639 40.425 1.00 23.07 119 THR A C 1
ATOM 1423 O O . THR A 1 119 ? 43.975 9.601 40.236 1.00 27.41 119 THR A O 1
ATOM 1434 N N . SER A 1 120 ? 43.198 7.544 39.679 1.00 26.26 120 SER A N 1
ATOM 1435 C CA . SER A 1 120 ? 44.274 7.260 38.743 1.00 39.09 120 SER A CA 1
ATOM 1436 C C . SER A 1 120 ? 44.014 7.687 37.293 1.00 42.15 120 SER A C 1
ATOM 1437 O O . SER A 1 120 ? 44.888 7.545 36.444 1.00 40.38 120 SER A O 1
ATOM 1445 N N . THR A 1 121 ? 42.816 8.170 36.999 1.00 27.43 121 THR A N 1
ATOM 1446 C CA . THR A 1 121 ? 42.509 8.685 35.673 1.00 21.02 121 THR A CA 1
ATOM 1447 C C . THR A 1 121 ? 41.426 9.762 35.784 1.00 24.67 121 THR A C 1
ATOM 1448 O O . THR A 1 121 ? 40.669 9.774 36.747 1.00 20.92 121 THR A O 1
ATOM 1459 N N . PRO A 1 122 ? 41.358 10.682 34.814 1.00 26.27 122 PRO A N 1
ATOM 1460 C CA . PRO A 1 122 ? 40.328 11.709 34.996 1.00 28.63 122 PRO A CA 1
ATOM 1461 C C . PRO A 1 122 ? 38.899 11.208 34.794 1.00 20.92 122 PRO A C 1
ATOM 1462 O O . PRO A 1 122 ? 38.635 10.418 33.883 1.00 21.81 122 PRO A O 1
ATOM 1473 N N . SER A 1 123 ? 38.003 11.673 35.659 1.00 16.82 123 SER A N 1
ATOM 1474 C CA . SER A 1 123 ? 36.563 11.611 35.434 1.00 16.42 123 SER A CA 1
ATOM 1475 C C . SER A 1 123 ? 35.989 13.015 35.371 1.00 17.51 123 SER A C 1
ATOM 1476 O O . SER A 1 123 ? 36.652 13.990 35.683 1.00 20.24 123 SER A O 1
ATOM 1484 N N . ASP A 1 124 ? 34.728 13.122 35.012 1.00 17.74 124 ASP A N 1
ATOM 1485 C CA . ASP A 1 124 ? 34.146 14.427 34.820 1.00 21.61 124 ASP A CA 1
ATOM 1486 C C . ASP A 1 124 ? 33.505 14.951 36.096 1.00 16.50 124 ASP A C 1
ATOM 1487 O O . ASP A 1 124 ? 33.265 16.162 36.228 1.00 16.44 124 ASP A O 1
ATOM 1496 N N . PHE A 1 125 ? 33.247 14.035 37.027 1.00 15.18 125 PHE A N 1
ATOM 1497 C CA . PHE A 1 125 ? 32.780 14.382 38.358 1.00 14.51 125 PHE A CA 1
ATOM 1498 C C . PHE A 1 125 ? 32.888 13.147 39.217 1.00 16.10 125 PHE A C 1
ATOM 1499 O O . PHE A 1 125 ? 32.767 12.040 38.723 1.00 13.95 125 PHE A O 1
ATOM 1516 N N . THR A 1 126 ? 33.065 13.370 40.508 1.00 12.38 126 THR A N 1
ATOM 1517 C CA . THR A 1 126 ? 33.133 12.295 41.506 1.00 11.52 126 THR A CA 1
ATOM 1518 C C . THR A 1 126 ? 32.338 12.698 42.745 1.00 13.24 126 THR A C 1
ATOM 1519 O O . THR A 1 126 ? 32.513 13.798 43.250 1.00 12.45 126 THR A O 1
ATOM 1530 N N . SER A 1 127 ? 31.500 11.797 43.248 1.00 13.68 127 SER A N 1
ATOM 1531 C CA . SER A 1 127 ? 30.701 12.096 44.421 1.00 10.01 127 SER A CA 1
ATOM 1532 C C . SER A 1 127 ? 30.899 11.012 45.460 1.00 9.32 127 SER A C 1
ATOM 1533 O O . SER A 1 127 ? 30.502 9.870 45.266 1.00 12.36 127 SER A O 1
ATOM 1541 N N . VAL A 1 128 ? 31.510 11.387 46.574 1.00 11.79 128 VAL A N 1
ATOM 1542 C CA . VAL A 1 128 ? 31.910 10.407 47.586 1.00 9.82 128 VAL A CA 1
ATOM 1543 C C . VAL A 1 128 ? 31.690 10.946 48.993 1.00 8.67 128 VAL A C 1
ATOM 1544 O O . VAL A 1 128 ? 31.605 12.158 49.231 1.00 11.00 128 VAL A O 1
ATOM 1557 N N . ALA A 1 129 ? 31.623 10.019 49.925 1.00 8.70 129 ALA A N 1
ATOM 1558 C CA . ALA A 1 129 ? 31.709 10.361 51.329 1.00 10.09 129 ALA A CA 1
ATOM 1559 C C . ALA A 1 129 ? 33.155 10.739 51.707 1.00 9.69 129 ALA A C 1
ATOM 1560 O O . ALA A 1 129 ? 34.115 10.347 51.041 1.00 11.17 129 ALA A O 1
ATOM 1567 N N . GLY A 1 130 ? 33.297 11.479 52.803 1.00 9.66 130 GLY A N 1
ATOM 1568 C CA . GLY A 1 130 ? 34.590 11.654 53.452 1.00 10.07 130 GLY A CA 1
ATOM 1569 C C . GLY A 1 130 ? 34.952 10.362 54.171 1.00 11.12 130 GLY A C 1
ATOM 1570 O O . GLY A 1 130 ? 34.646 10.161 55.346 1.00 11.02 130 GLY A O 1
ATOM 1574 N N . THR A 1 131 ? 35.583 9.455 53.442 1.00 10.61 131 THR A N 1
ATOM 1575 C CA . THR A 1 131 ? 35.806 8.089 53.930 1.00 9.44 131 THR A CA 1
ATOM 1576 C C . THR A 1 131 ? 36.919 8.021 54.963 1.00 10.08 131 THR A C 1
ATOM 1577 O O . THR A 1 131 ? 36.792 7.336 55.988 1.00 11.22 131 THR A O 1
ATOM 1588 N N . VAL A 1 132 ? 37.999 8.774 54.744 1.00 11.79 132 VAL A N 1
ATOM 1589 C CA . VAL A 1 132 ? 39.065 8.764 55.748 1.00 9.47 132 VAL A CA 1
ATOM 1590 C C . VAL A 1 132 ? 38.475 9.308 57.027 1.00 12.87 132 VAL A C 1
ATOM 1591 O O . VAL A 1 132 ? 38.758 8.773 58.093 1.00 13.56 132 VAL A O 1
ATOM 1604 N N . GLU A 1 133 ? 37.572 10.288 56.903 1.00 9.38 133 GLU A N 1
ATOM 1605 C CA . GLU A 1 133 ? 36.972 10.939 58.081 1.00 9.58 133 GLU A CA 1
ATOM 1606 C C . GLU A 1 133 ? 35.976 10.023 58.767 1.00 11.81 133 GLU A C 1
ATOM 1607 O O . GLU A 1 133 ? 35.839 10.021 59.992 1.00 12.39 133 GLU A O 1
ATOM 1619 N N . ILE A 1 134 ? 35.292 9.202 57.979 1.00 10.83 134 ILE A N 1
ATOM 1620 C CA . ILE A 1 134 ? 34.475 8.158 58.579 1.00 9.86 134 ILE A CA 1
ATOM 1621 C C . ILE A 1 134 ? 35.352 7.187 59.384 1.00 10.37 134 ILE A C 1
ATOM 1622 O O . ILE A 1 134 ? 34.948 6.799 60.478 1.00 9.91 134 ILE A O 1
ATOM 1638 N N . GLY A 1 135 ? 36.537 6.833 58.894 1.00 9.40 135 GLY A N 1
ATOM 1639 C CA . GLY A 1 135 ? 37.403 5.942 59.665 1.00 7.81 135 GLY A CA 1
ATOM 1640 C C . GLY A 1 135 ? 37.875 6.641 60.935 1.00 7.78 135 GLY A C 1
ATOM 1641 O O . GLY A 1 135 ? 37.947 6.027 62.025 1.00 10.30 135 GLY A O 1
ATOM 1645 N N . HIS A 1 136 ? 38.164 7.946 60.821 1.00 8.30 136 HIS A N 1
ATOM 1646 C CA . HIS A 1 136 ? 38.519 8.711 62.025 1.00 8.79 136 HIS A CA 1
ATOM 1647 C C . HIS A 1 136 ? 37.411 8.701 63.094 1.00 12.27 136 HIS A C 1
ATOM 1648 O O . HIS A 1 136 ? 37.674 8.581 64.294 1.00 10.59 136 HIS A O 1
ATOM 1663 N N . ILE A 1 137 ? 36.179 8.937 62.671 1.00 10.20 137 ILE A N 1
ATOM 1664 C CA . ILE A 1 137 ? 35.052 8.964 63.609 1.00 12.77 137 ILE A CA 1
ATOM 1665 C C . ILE A 1 137 ? 34.907 7.596 64.259 1.00 9.75 137 ILE A C 1
ATOM 1666 O O . ILE A 1 137 ? 34.767 7.469 65.479 1.00 9.27 137 ILE A O 1
ATOM 1682 N N . ALA A 1 138 ? 34.982 6.552 63.457 1.00 11.38 138 ALA A N 1
ATOM 1683 C CA . ALA A 1 138 ? 34.912 5.186 64.007 1.00 7.48 138 ALA A CA 1
ATOM 1684 C C . ALA A 1 138 ? 36.071 4.951 65.007 1.00 10.74 138 ALA A C 1
ATOM 1685 O O . ALA A 1 138 ? 35.874 4.411 66.088 1.00 10.19 138 ALA A O 1
ATOM 1692 N N . GLY A 1 139 ? 37.274 5.389 64.649 1.00 9.38 139 GLY A N 1
ATOM 1693 C CA . GLY A 1 139 ? 38.422 5.312 65.538 1.00 12.58 139 GLY A CA 1
ATOM 1694 C C . GLY A 1 139 ? 38.206 6.027 66.866 1.00 12.22 139 GLY A C 1
ATOM 1695 O O . GLY A 1 139 ? 38.503 5.478 67.924 1.00 11.67 139 GLY A O 1
ATOM 1699 N N . ASP A 1 140 ? 37.689 7.251 66.813 1.00 9.09 140 ASP A N 1
ATOM 1700 C CA . ASP A 1 140 ? 37.398 8.019 68.028 1.00 13.04 140 ASP A CA 1
ATOM 1701 C C . ASP A 1 140 ? 36.419 7.257 68.939 1.00 13.51 140 ASP A C 1
ATOM 1702 O O . ASP A 1 140 ? 36.547 7.258 70.172 1.00 14.41 140 ASP A O 1
ATOM 1711 N N . HIS A 1 141 ? 35.403 6.664 68.333 1.00 10.76 141 HIS A N 1
ATOM 1712 C CA . HIS A 1 141 ? 34.414 5.954 69.126 1.00 10.85 141 HIS A CA 1
ATOM 1713 C C . HIS A 1 141 ? 34.997 4.678 69.688 1.00 9.09 141 HIS A C 1
ATOM 1714 O O . HIS A 1 141 ? 34.709 4.323 70.815 1.00 12.13 141 HIS A O 1
ATOM 1729 N N . ALA A 1 142 ? 35.837 3.997 68.924 1.00 10.34 142 ALA A N 1
ATOM 1730 C CA . ALA A 1 142 ? 36.446 2.766 69.445 1.00 13.03 142 ALA A CA 1
ATOM 1731 C C . ALA A 1 142 ? 37.289 3.076 70.671 1.00 15.68 142 ALA A C 1
ATOM 1732 O O . ALA A 1 142 ? 37.242 2.367 71.708 1.00 12.75 142 ALA A O 1
ATOM 1739 N N . ILE A 1 143 ? 38.077 4.140 70.556 1.00 12.75 143 ILE A N 1
ATOM 1740 C CA . ILE A 1 143 ? 38.931 4.560 71.650 1.00 13.44 143 ILE A CA 1
ATOM 1741 C C . ILE A 1 143 ? 38.075 4.866 72.894 1.00 13.13 143 ILE A C 1
ATOM 1742 O O . ILE A 1 143 ? 38.385 4.428 73.987 1.00 15.88 143 ILE A O 1
ATOM 1758 N N . SER A 1 144 ? 36.995 5.618 72.702 1.00 12.68 144 SER A N 1
ATOM 1759 C CA . SER A 1 144 ? 36.085 5.971 73.791 1.00 12.28 144 SER A CA 1
ATOM 1760 C C . SER A 1 144 ? 35.478 4.737 74.403 1.00 15.49 144 SER A C 1
ATOM 1761 O O . SER A 1 144 ? 35.263 4.660 75.610 1.00 15.74 144 SER A O 1
ATOM 1769 N N . LEU A 1 145 ? 35.166 3.782 73.545 1.00 12.60 145 LEU A N 1
ATOM 1770 C CA . LEU A 1 145 ? 34.505 2.573 73.996 1.00 17.45 145 LEU A CA 1
ATOM 1771 C C . LEU A 1 145 ? 35.456 1.663 74.753 1.00 16.18 145 LEU A C 1
ATOM 1772 O O . LEU A 1 145 ? 35.016 0.941 75.658 1.00 19.23 145 LEU A O 1
ATOM 1788 N N . LEU A 1 146 ? 36.742 1.719 74.417 1.00 13.01 146 LEU A N 1
ATOM 1789 C CA . LEU A 1 146 ? 37.746 0.899 75.108 1.00 13.67 146 LEU A CA 1
ATOM 1790 C C . LEU A 1 146 ? 38.458 1.599 76.268 1.00 21.62 146 LEU A C 1
ATOM 1791 O O . LEU A 1 146 ? 39.232 0.973 76.988 1.00 23.64 146 LEU A O 1
ATOM 1807 N N . LYS A 1 147 ? 38.204 2.878 76.480 1.00 15.31 147 LYS A N 1
ATOM 1808 C CA . LYS A 1 147 ? 38.940 3.578 77.539 1.00 15.40 147 LYS A CA 1
ATOM 1809 C C . LYS A 1 147 ? 38.544 2.959 78.874 1.00 18.91 147 LYS A C 1
ATOM 1810 O O . LYS A 1 147 ? 37.369 2.681 79.111 1.00 20.99 147 LYS A O 1
ATOM 1829 N N . GLY A 1 148 ? 39.535 2.699 79.718 1.00 23.85 148 GLY A N 1
ATOM 1830 C CA . GLY A 1 148 ? 39.299 2.033 80.988 1.00 21.32 148 GLY A CA 1
ATOM 1831 C C . GLY A 1 148 ? 39.129 3.028 82.118 1.00 23.59 148 GLY A C 1
ATOM 1832 O O . GLY A 1 148 ? 39.325 4.237 81.930 1.00 28.61 148 GLY A O 1
ATOM 1836 N N . LYS A 1 149 ? 38.784 2.516 83.302 1.00 28.88 149 LYS A N 1
ATOM 1837 C CA . LYS A 1 149 ? 38.580 3.349 84.491 1.00 46.01 149 LYS A CA 1
ATOM 1838 C C . LYS A 1 149 ? 39.828 4.133 84.894 1.00 62.42 149 LYS A C 1
ATOM 1839 O O . LYS A 1 149 ? 39.733 5.219 85.470 1.00 58.20 149 LYS A O 1
ATOM 1843 N N . ASN A 1 150 ? 40.993 3.565 84.594 1.00 67.76 150 ASN A N 1
ATOM 1844 C CA . ASN A 1 150 ? 42.271 4.180 84.928 1.00 66.85 150 ASN A CA 1
ATOM 1845 C C . ASN A 1 150 ? 42.836 5.087 83.824 1.00 49.48 150 ASN A C 1
ATOM 1846 O O . ASN A 1 150 ? 44.014 5.426 83.855 1.00 31.57 150 ASN A O 1
ATOM 1857 N N . GLY A 1 151 ? 42.009 5.465 82.850 1.00 35.02 151 GLY A N 1
ATOM 1858 C CA . GLY A 1 151 ? 42.408 6.424 81.836 1.00 36.59 151 GLY A CA 1
ATOM 1859 C C . GLY A 1 151 ? 43.131 5.855 80.615 1.00 37.46 151 GLY A C 1
ATOM 1860 O O . GLY A 1 151 ? 43.304 6.547 79.606 1.00 30.97 151 GLY A O 1
ATOM 1864 N N . ASP A 1 152 ? 43.540 4.590 80.683 1.00 23.08 152 ASP A N 1
ATOM 1865 C CA . ASP A 1 152 ? 44.291 3.977 79.585 1.00 23.32 152 ASP A CA 1
ATOM 1866 C C . ASP A 1 152 ? 43.360 3.391 78.535 1.00 18.77 152 ASP A C 1
ATOM 1867 O O . ASP A 1 152 ? 42.145 3.305 78.723 1.00 25.97 152 ASP A O 1
ATOM 1876 N N . VAL A 1 153 ? 43.938 3.022 77.399 1.00 16.63 153 VAL A N 1
ATOM 1877 C CA . VAL A 1 153 ? 43.179 2.493 76.297 1.00 14.02 153 VAL A CA 1
ATOM 1878 C C . VAL A 1 153 ? 43.847 1.188 75.938 1.00 20.61 153 VAL A C 1
ATOM 1879 O O . VAL A 1 153 ? 44.963 1.173 75.423 1.00 21.99 153 VAL A O 1
ATOM 1892 N N . LYS A 1 154 ? 43.170 0.096 76.252 1.00 16.07 154 LYS A N 1
ATOM 1893 C CA . LYS A 1 154 ? 43.707 -1.205 75.966 1.00 16.40 154 LYS A CA 1
ATOM 1894 C C . LYS A 1 154 ? 42.565 -2.121 75.557 1.00 14.67 154 LYS A C 1
ATOM 1895 O O . LYS A 1 154 ? 41.392 -1.877 75.852 1.00 20.56 154 LYS A O 1
ATOM 1914 N N . GLY A 1 155 ? 42.903 -3.160 74.814 1.00 12.82 155 GLY A N 1
ATOM 1915 C CA . GLY A 1 155 ? 41.929 -4.187 74.502 1.00 16.26 155 GLY A CA 1
ATOM 1916 C C . GLY A 1 155 ? 42.268 -4.835 73.186 1.00 16.27 155 GLY A C 1
ATOM 1917 O O . GLY A 1 155 ? 43.412 -4.802 72.759 1.00 17.26 155 GLY A O 1
ATOM 1921 N N . LYS A 1 156 ? 41.269 -5.423 72.552 1.00 10.70 156 LYS A N 1
ATOM 1922 C CA . LYS A 1 156 ? 41.485 -6.081 71.263 1.00 12.32 156 LYS A CA 1
ATOM 1923 C C . LYS A 1 156 ? 40.313 -5.837 70.333 1.00 12.75 156 LYS A C 1
ATOM 1924 O O . LYS A 1 156 ? 39.172 -6.048 70.696 1.00 14.32 156 LYS A O 1
ATOM 1943 N N . ILE A 1 157 ? 40.626 -5.403 69.117 1.00 10.86 157 ILE A N 1
ATOM 1944 C CA . ILE A 1 157 ? 39.625 -5.041 68.153 1.00 8.30 157 ILE A CA 1
ATOM 1945 C C . ILE A 1 157 ? 39.722 -6.004 67.006 1.00 9.90 157 ILE A C 1
ATOM 1946 O O . ILE A 1 157 ? 40.810 -6.244 66.509 1.00 10.76 157 ILE A O 1
ATOM 1962 N N . LEU A 1 158 ? 38.577 -6.513 66.567 1.00 10.33 158 LEU A N 1
ATOM 1963 C CA . LEU A 1 158 ? 38.519 -7.253 65.319 1.00 12.35 158 LEU A CA 1
ATOM 1964 C C . LEU A 1 158 ? 37.935 -6.310 64.300 1.00 8.86 158 LEU A C 1
ATOM 1965 O O . LEU A 1 158 ? 36.808 -5.834 64.470 1.00 10.89 158 LEU A O 1
ATOM 1981 N N . GLN A 1 159 ? 38.710 -6.042 63.252 1.00 7.76 159 GLN A N 1
ATOM 1982 C CA . GLN A 1 159 ? 38.245 -5.192 62.156 1.00 8.57 159 GLN A CA 1
ATOM 1983 C C . GLN A 1 159 ? 37.965 -6.059 60.959 1.00 7.92 159 GLN A C 1
ATOM 1984 O O . GLN A 1 159 ? 38.787 -6.915 60.589 1.00 9.15 159 GLN A O 1
ATOM 1998 N N . VAL A 1 160 ? 36.804 -5.821 60.360 1.00 7.65 160 VAL A N 1
ATOM 1999 C CA . VAL A 1 160 ? 36.355 -6.565 59.191 1.00 11.92 160 VAL A CA 1
ATOM 2000 C C . VAL A 1 160 ? 36.075 -5.575 58.089 1.00 14.50 160 VAL A C 1
ATOM 2001 O O . VAL A 1 160 ? 34.941 -5.113 57.943 1.00 10.15 160 VAL A O 1
ATOM 2014 N N . PRO A 1 161 ? 37.115 -5.256 57.300 1.00 10.12 161 PRO A N 1
ATOM 2015 C CA . PRO A 1 161 ? 36.952 -4.417 56.108 1.00 10.35 161 PRO A CA 1
ATOM 2016 C C . PRO A 1 161 ? 36.076 -5.096 55.057 1.00 7.52 161 PRO A C 1
ATOM 2017 O O . PRO A 1 161 ? 35.707 -6.255 55.212 1.00 11.22 161 PRO A O 1
ATOM 2028 N N . GLY A 1 162 ? 35.778 -4.385 53.986 1.00 10.34 162 GLY A N 1
ATOM 2029 C CA . GLY A 1 162 ? 35.070 -4.951 52.862 1.00 14.38 162 GLY A CA 1
ATOM 2030 C C . GLY A 1 162 ? 36.050 -5.415 51.797 1.00 10.46 162 GLY A C 1
ATOM 2031 O O . GLY A 1 162 ? 37.194 -5.770 52.069 1.00 11.82 162 GLY A O 1
ATOM 2035 N N . ASP A 1 163 ? 35.600 -5.404 50.556 1.00 12.30 163 ASP A N 1
ATOM 2036 C CA . ASP A 1 163 ? 36.408 -5.963 49.495 1.00 10.96 163 ASP A CA 1
ATOM 2037 C C . ASP A 1 163 ? 37.599 -5.066 49.206 1.00 11.75 163 ASP A C 1
ATOM 2038 O O . ASP A 1 163 ? 37.439 -3.851 49.171 1.00 13.51 163 ASP A O 1
ATOM 2047 N N . PRO A 1 164 ? 38.792 -5.652 49.002 1.00 17.28 164 PRO A N 1
ATOM 2048 C CA . PRO A 1 164 ? 40.018 -4.884 48.756 1.00 13.62 164 PRO A CA 1
ATOM 2049 C C . PRO A 1 164 ? 40.011 -4.088 47.466 1.00 13.22 164 PRO A C 1
ATOM 2050 O O . PRO A 1 164 ? 40.870 -3.226 47.313 1.00 15.27 164 PRO A O 1
ATOM 2061 N N . GLY A 1 165 ? 39.061 -4.353 46.583 1.00 16.26 165 GLY A N 1
ATOM 2062 C CA . GLY A 1 165 ? 38.965 -3.651 45.314 1.00 17.37 165 GLY A CA 1
ATOM 2063 C C . GLY A 1 165 ? 38.157 -2.348 45.419 1.00 13.97 165 GLY A C 1
ATOM 2064 O O . GLY A 1 165 ? 37.920 -1.673 44.424 1.00 14.26 165 GLY A O 1
ATOM 2068 N N . ASP A 1 166 ? 37.747 -1.997 46.631 1.00 13.83 166 ASP A N 1
ATOM 2069 C CA . ASP A 1 166 ? 36.769 -0.930 46.840 1.00 10.16 166 ASP A CA 1
ATOM 2070 C C . ASP A 1 166 ? 37.393 0.144 47.730 1.00 11.33 166 ASP A C 1
ATOM 2071 O O . ASP A 1 166 ? 37.606 -0.103 48.919 1.00 10.88 166 ASP A O 1
ATOM 2080 N N . PRO A 1 167 ? 37.661 1.340 47.160 1.00 10.13 167 PRO A N 1
ATOM 2081 C CA . PRO A 1 167 ? 38.323 2.425 47.901 1.00 10.81 167 PRO A CA 1
ATOM 2082 C C . PRO A 1 167 ? 37.521 2.913 49.092 1.00 11.02 167 PRO A C 1
ATOM 2083 O O . PRO A 1 167 ? 38.105 3.503 49.995 1.00 12.70 167 PRO A O 1
ATOM 2094 N N . TYR A 1 168 ? 36.217 2.658 49.102 1.00 9.08 168 TYR A N 1
ATOM 2095 C CA . TYR A 1 168 ? 35.385 3.058 50.224 1.00 8.58 168 TYR A CA 1
ATOM 2096 C C . TYR A 1 168 ? 35.928 2.457 51.525 1.00 13.47 168 TYR A C 1
ATOM 2097 O O . TYR A 1 168 ? 36.162 3.172 52.511 1.00 9.98 168 TYR A O 1
ATOM 2115 N N . THR A 1 169 ? 36.169 1.148 51.499 1.00 12.01 169 THR A N 1
ATOM 2116 C CA . THR A 1 169 ? 36.641 0.464 52.690 1.00 9.25 169 THR A CA 1
ATOM 2117 C C . THR A 1 169 ? 38.139 0.688 52.850 1.00 9.06 169 THR A C 1
ATOM 2118 O O . THR A 1 169 ? 38.607 0.827 53.967 1.00 11.62 169 THR A O 1
ATOM 2129 N N . LEU A 1 170 ? 38.897 0.749 51.753 1.00 10.94 170 LEU A N 1
ATOM 2130 C CA . LEU A 1 170 ? 40.343 0.991 51.877 1.00 12.27 170 LEU A CA 1
ATOM 2131 C C . LEU A 1 170 ? 40.610 2.278 52.656 1.00 11.17 170 LEU A C 1
ATOM 2132 O O . LEU A 1 170 ? 41.494 2.318 53.528 1.00 9.91 170 LEU A O 1
ATOM 2148 N N . ASP A 1 171 ? 39.826 3.315 52.365 1.00 11.60 171 ASP A N 1
ATOM 2149 C CA . ASP A 1 171 ? 40.075 4.630 52.936 1.00 8.94 171 ASP A CA 1
ATOM 2150 C C . ASP A 1 171 ? 39.496 4.701 54.364 1.00 8.40 171 ASP A C 1
ATOM 2151 O O . ASP A 1 171 ? 40.115 5.308 55.249 1.00 10.01 171 ASP A O 1
ATOM 2160 N N . ILE A 1 172 ? 38.369 4.030 54.628 1.00 8.12 172 ILE A N 1
ATOM 2161 C CA . ILE A 1 172 ? 37.905 3.952 56.007 1.00 10.00 172 ILE A CA 1
ATOM 2162 C C . ILE A 1 172 ? 38.987 3.240 56.824 1.00 14.05 172 ILE A C 1
ATOM 2163 O O . ILE A 1 172 ? 39.329 3.678 57.922 1.00 9.08 172 ILE A O 1
ATOM 2179 N N . GLN A 1 173 ? 39.554 2.165 56.284 1.00 9.80 173 GLN A N 1
ATOM 2180 C CA . GLN A 1 173 ? 40.553 1.407 57.039 1.00 9.18 173 GLN A CA 1
ATOM 2181 C C . GLN A 1 173 ? 41.748 2.269 57.406 1.00 11.15 173 GLN A C 1
ATOM 2182 O O . GLN A 1 173 ? 42.258 2.188 58.511 1.00 11.57 173 GLN A O 1
ATOM 2196 N N . LYS A 1 174 ? 42.174 3.114 56.474 1.00 14.57 174 LYS A N 1
ATOM 2197 C CA . LYS A 1 174 ? 43.293 4.032 56.729 1.00 11.37 174 LYS A CA 1
ATOM 2198 C C . LYS A 1 174 ? 42.986 4.978 57.896 1.00 13.24 174 LYS A C 1
ATOM 2199 O O . LYS A 1 174 ? 43.827 5.166 58.803 1.00 10.87 174 LYS A O 1
ATOM 2218 N N . GLY A 1 175 ? 41.781 5.552 57.899 1.00 11.47 175 GLY A N 1
ATOM 2219 C CA . GLY A 1 175 ? 41.411 6.507 58.934 1.00 8.79 175 GLY A CA 1
ATOM 2220 C C . GLY A 1 175 ? 41.280 5.845 60.274 1.00 8.23 175 GLY A C 1
ATOM 2221 O O . GLY A 1 175 ? 41.659 6.393 61.304 1.00 10.24 175 GLY A O 1
ATOM 2225 N N . PHE A 1 176 ? 40.726 4.639 60.267 1.00 8.41 176 PHE A N 1
ATOM 2226 C CA . PHE A 1 176 ? 40.482 3.909 61.506 1.00 12.74 176 PHE A CA 1
ATOM 2227 C C . PHE A 1 176 ? 41.796 3.538 62.135 1.00 8.98 176 PHE A C 1
ATOM 2228 O O . PHE A 1 176 ? 42.023 3.739 63.334 1.00 9.14 176 PHE A O 1
ATOM 2245 N N . GLU A 1 177 ? 42.682 2.991 61.314 1.00 11.06 177 GLU A N 1
ATOM 2246 C CA . GLU A 1 177 ? 43.947 2.477 61.838 1.00 12.22 177 GLU A CA 1
ATOM 2247 C C . GLU A 1 177 ? 44.844 3.605 62.314 1.00 13.78 177 GLU A C 1
ATOM 2248 O O . GLU A 1 177 ? 45.558 3.468 63.305 1.00 15.58 177 GLU A O 1
ATOM 2260 N N . GLU A 1 178 ? 44.765 4.740 61.636 1.00 12.67 178 GLU A N 1
ATOM 2261 C CA . GLU A 1 178 ? 45.482 5.925 62.069 1.00 12.84 178 GLU A CA 1
ATOM 2262 C C . GLU A 1 178 ? 45.120 6.285 63.518 1.00 15.67 178 GLU A C 1
ATOM 2263 O O . GLU A 1 178 ? 46.019 6.518 64.368 1.00 14.50 178 GLU A O 1
ATOM 2275 N N . LYS A 1 179 ? 43.827 6.296 63.824 1.00 14.75 179 LYS A N 1
ATOM 2276 C CA . LYS A 1 179 ? 43.375 6.556 65.197 1.00 12.26 179 LYS A CA 1
ATOM 2277 C C . LYS A 1 179 ? 43.823 5.512 66.222 1.00 12.16 179 LYS A C 1
ATOM 2278 O O . LYS A 1 179 ? 44.331 5.861 67.310 1.00 14.63 179 LYS A O 1
ATOM 2297 N N . ILE A 1 180 ? 43.605 4.236 65.908 1.00 13.04 180 ILE A N 1
ATOM 2298 C CA . ILE A 1 180 ? 43.843 3.168 66.864 1.00 15.94 180 ILE A CA 1
ATOM 2299 C C . ILE A 1 180 ? 45.329 2.929 67.118 1.00 17.75 180 ILE A C 1
ATOM 2300 O O . ILE A 1 180 ? 45.735 2.637 68.244 1.00 13.14 180 ILE A O 1
ATOM 2316 N N . LYS A 1 181 ? 46.148 3.068 66.082 1.00 13.66 181 LYS A N 1
ATOM 2317 C CA . LYS A 1 181 ? 47.573 2.814 66.239 1.00 13.79 181 LYS A CA 1
ATOM 2318 C C . LYS A 1 181 ? 48.209 3.730 67.291 1.00 12.15 181 LYS A C 1
ATOM 2319 O O . LYS A 1 181 ? 49.275 3.408 67.836 1.00 12.98 181 LYS A O 1
ATOM 2338 N N . ALA A 1 182 ? 47.570 4.864 67.587 1.00 12.10 182 ALA A N 1
ATOM 2339 C CA . ALA A 1 182 ? 48.146 5.850 68.526 1.00 13.06 182 ALA A CA 1
ATOM 2340 C C . ALA A 1 182 ? 48.118 5.300 69.972 1.00 13.47 182 ALA A C 1
ATOM 2341 O O . ALA A 1 182 ? 48.794 5.836 70.879 1.00 14.47 182 ALA A O 1
ATOM 2348 N N . PHE A 1 1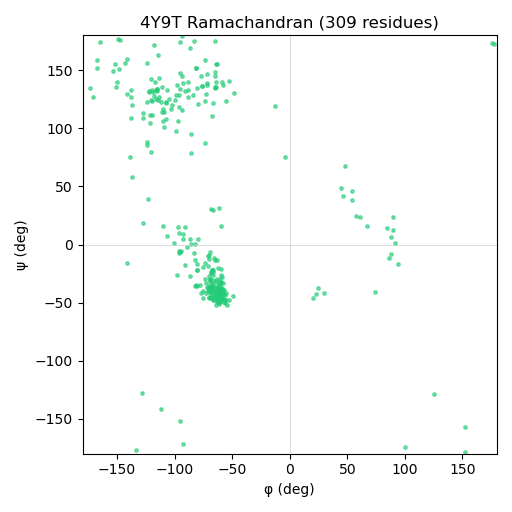83 ? 47.366 4.211 70.152 1.00 13.11 183 PHE A N 1
ATOM 2349 C CA . PHE A 1 183 ? 47.165 3.593 71.457 1.00 13.17 183 PHE A CA 1
ATOM 2350 C C . PHE A 1 183 ? 47.588 2.130 71.342 1.00 13.11 183 PHE A C 1
ATOM 2351 O O . PHE A 1 183 ? 46.758 1.284 71.059 1.00 14.98 183 PHE A O 1
ATOM 2368 N N . PRO A 1 184 ? 48.895 1.855 71.521 1.00 20.25 184 PRO A N 1
ATOM 2369 C CA . PRO A 1 184 ? 49.452 0.525 71.218 1.00 33.83 184 PRO A CA 1
ATOM 2370 C C . PRO A 1 184 ? 49.012 -0.574 72.196 1.00 25.18 184 PRO A C 1
ATOM 2371 O O . PRO A 1 184 ? 49.278 -1.748 71.925 1.00 24.55 184 PRO A O 1
ATOM 2382 N N . GLY A 1 185 ? 48.342 -0.209 73.289 1.00 19.64 185 GLY A N 1
ATOM 2383 C CA . GLY A 1 185 ? 47.713 -1.195 74.165 1.00 15.11 185 GLY A CA 1
ATOM 2384 C C . GLY A 1 185 ? 46.490 -1.865 73.539 1.00 17.72 185 GLY A C 1
ATOM 2385 O O . GLY A 1 185 ? 45.953 -2.843 74.062 1.00 16.23 185 GLY A O 1
ATOM 2389 N N . VAL A 1 186 ? 46.042 -1.339 72.406 1.00 16.61 186 VAL A N 1
ATOM 2390 C CA . VAL A 1 186 ? 44.962 -1.939 71.652 1.00 16.17 186 VAL A CA 1
ATOM 2391 C C . VAL A 1 186 ? 45.550 -2.811 70.557 1.00 20.22 186 VAL A C 1
ATOM 2392 O O . VAL A 1 186 ? 46.280 -2.327 69.688 1.00 15.45 186 VAL A O 1
ATOM 2405 N N . LYS A 1 187 ? 45.260 -4.109 70.617 1.00 11.95 187 LYS A N 1
ATOM 2406 C CA . LYS A 1 187 ? 45.673 -4.997 69.543 1.00 13.93 187 LYS A CA 1
ATOM 2407 C C . LYS A 1 187 ? 44.581 -5.011 68.503 1.00 13.21 187 LYS A C 1
ATOM 2408 O O . LYS A 1 187 ? 43.398 -4.977 68.838 1.00 14.35 187 LYS A O 1
ATOM 2427 N N . ILE A 1 188 ? 44.978 -5.005 67.229 1.00 10.82 188 ILE A N 1
ATOM 2428 C CA . ILE A 1 188 ? 44.015 -5.017 66.145 1.00 9.40 188 ILE A CA 1
ATOM 2429 C C . ILE A 1 188 ? 44.279 -6.231 65.251 1.00 10.48 188 ILE A C 1
ATOM 2430 O O . ILE A 1 188 ? 45.427 -6.573 64.939 1.00 10.39 188 ILE A O 1
ATOM 2446 N N . ILE A 1 189 ? 43.196 -6.933 64.961 1.00 10.58 189 ILE A N 1
ATOM 2447 C CA . ILE A 1 189 ? 43.186 -8.020 63.989 1.00 10.14 189 ILE A CA 1
ATOM 2448 C C . ILE A 1 189 ? 42.293 -7.590 62.840 1.00 14.47 189 ILE A C 1
ATOM 2449 O O . ILE A 1 189 ? 41.123 -7.254 63.059 1.00 10.78 189 ILE A O 1
ATOM 2465 N N . SER A 1 190 ? 42.822 -7.602 61.619 1.00 12.09 190 SER A N 1
ATOM 2466 C CA . SER A 1 190 ? 42.039 -7.153 60.474 1.00 10.59 190 SER A CA 1
ATOM 2467 C C . SER A 1 190 ? 41.886 -8.263 59.436 1.00 11.86 190 SER A C 1
ATOM 2468 O O . SER A 1 190 ? 42.879 -8.794 58.960 1.00 14.94 190 SER A O 1
ATOM 2476 N N . VAL A 1 191 ? 40.638 -8.588 59.083 1.00 10.42 191 VAL A N 1
ATOM 2477 C CA . VAL A 1 191 ? 40.340 -9.641 58.108 1.00 9.87 191 VAL A CA 1
ATOM 2478 C C . VAL A 1 191 ? 39.228 -9.202 57.168 1.00 11.16 191 VAL A C 1
ATOM 2479 O O . VAL A 1 191 ? 38.091 -9.074 57.586 1.00 10.63 191 VAL A O 1
ATOM 2492 N N . PRO A 1 192 ? 39.554 -8.934 55.903 1.00 14.83 192 PRO A N 1
ATOM 2493 C CA . PRO A 1 192 ? 38.493 -8.437 55.033 1.00 12.96 192 PRO A CA 1
ATOM 2494 C C . PRO A 1 192 ? 37.459 -9.474 54.653 1.00 12.80 192 PRO A C 1
ATOM 2495 O O . PRO A 1 192 ? 37.792 -10.649 54.451 1.00 12.99 192 PRO A O 1
ATOM 2506 N N . ALA A 1 193 ? 36.227 -9.003 54.507 1.00 8.49 193 ALA A N 1
ATOM 2507 C CA . ALA A 1 193 ? 35.129 -9.786 53.948 1.00 11.76 193 ALA A CA 1
ATOM 2508 C C . ALA A 1 193 ? 35.183 -9.634 52.434 1.00 12.06 193 ALA A C 1
ATOM 2509 O O . ALA A 1 193 ? 34.661 -8.694 51.872 1.00 8.97 193 ALA A O 1
ATOM 2516 N N . VAL A 1 194 ? 35.830 -10.579 51.769 1.00 11.61 194 VAL A N 1
ATOM 2517 C CA . VAL A 1 194 ? 36.027 -10.492 50.323 1.00 15.17 194 VAL A CA 1
ATOM 2518 C C . VAL A 1 194 ? 34.679 -10.417 49.613 1.00 12.06 194 VAL A C 1
ATOM 2519 O O . VAL A 1 194 ? 33.711 -11.083 50.004 1.00 12.52 194 VAL A O 1
ATOM 2532 N N . GLN A 1 195 ? 34.636 -9.563 48.588 1.00 14.88 195 GLN A N 1
ATOM 2533 C CA . GLN A 1 195 ? 33.421 -9.260 47.839 1.00 12.26 195 GLN A CA 1
ATOM 2534 C C . GLN A 1 195 ? 32.279 -8.729 48.701 1.00 16.18 195 GLN A C 1
ATOM 2535 O O . GLN A 1 195 ? 31.116 -8.816 48.314 1.00 11.14 195 GLN A O 1
ATOM 2549 N N . TRP A 1 196 ? 32.621 -8.129 49.844 1.00 11.03 196 TRP A N 1
ATOM 2550 C CA . TRP A 1 196 ? 31.639 -7.523 50.731 1.00 9.12 196 TRP A CA 1
ATOM 2551 C C . TRP A 1 196 ? 30.594 -8.542 51.267 1.00 12.52 196 TRP A C 1
ATOM 2552 O O . TRP A 1 196 ?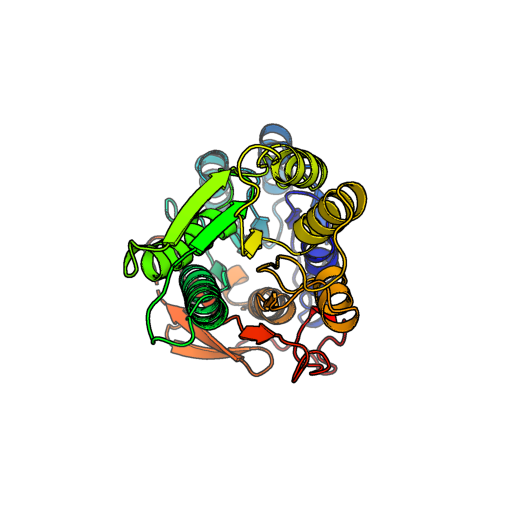 29.503 -8.173 51.670 1.00 14.45 196 TRP A O 1
ATOM 2573 N N . GLU A 1 197 ? 30.954 -9.819 51.297 1.00 9.92 197 GLU A N 1
ATOM 2574 C CA . GLU A 1 197 ? 30.010 -10.872 51.674 1.00 10.08 197 GLU A CA 1
ATOM 2575 C C . GLU A 1 197 ? 29.802 -11.010 53.170 1.00 13.22 197 GLU A C 1
ATOM 2576 O O . GLU A 1 197 ? 30.740 -11.302 53.920 1.00 12.87 197 GLU A O 1
ATOM 2588 N N . ALA A 1 198 ? 28.553 -10.854 53.592 1.00 11.27 198 ALA A N 1
ATOM 2589 C CA . ALA A 1 198 ? 28.222 -11.002 54.998 1.00 9.57 198 ALA A CA 1
ATOM 2590 C C . ALA A 1 198 ? 28.571 -12.417 55.443 1.00 14.17 198 ALA A C 1
ATOM 2591 O O . ALA A 1 198 ? 28.982 -12.628 56.578 1.00 14.51 198 ALA A O 1
ATOM 2598 N N . SER A 1 199 ? 28.425 -13.389 54.547 1.00 14.94 199 SER A N 1
ATOM 2599 C CA . SER A 1 199 ? 28.767 -14.774 54.908 1.00 12.63 199 SER A CA 1
ATOM 2600 C C . SER A 1 199 ? 30.231 -14.886 55.326 1.00 19.01 199 SER A C 1
ATOM 2601 O O . SER A 1 199 ? 30.559 -15.641 56.225 1.00 14.53 199 SER A O 1
ATOM 2609 N N . ALA A 1 200 ? 31.115 -14.141 54.664 1.00 14.67 200 ALA A N 1
ATOM 2610 C CA . ALA A 1 200 ? 32.535 -14.171 55.010 1.00 10.94 200 ALA A CA 1
ATOM 2611 C C . ALA A 1 200 ? 32.722 -13.538 56.349 1.00 9.68 200 ALA A C 1
ATOM 2612 O O . ALA A 1 200 ? 33.500 -14.016 57.172 1.00 11.14 200 ALA A O 1
ATOM 2619 N N . ALA A 1 201 ? 32.007 -12.448 56.585 1.00 13.19 201 ALA A N 1
ATOM 2620 C CA . ALA A 1 201 ? 32.103 -11.783 57.864 1.00 10.75 201 ALA A CA 1
ATOM 2621 C C . ALA A 1 201 ? 31.625 -12.699 58.993 1.00 11.39 201 ALA A C 1
ATOM 2622 O O . ALA A 1 201 ? 32.212 -12.684 60.093 1.00 12.59 201 ALA A O 1
ATOM 2629 N N . GLY A 1 202 ? 30.577 -13.483 58.761 1.00 10.78 202 GLY A N 1
ATOM 2630 C CA . GLY A 1 202 ? 30.121 -14.405 59.798 1.00 13.59 202 GLY A CA 1
ATOM 2631 C C . GLY A 1 202 ? 31.176 -15.449 60.174 1.00 10.28 202 GLY A C 1
ATOM 2632 O O . GLY A 1 202 ? 31.398 -15.758 61.353 1.00 14.85 202 GLY A O 1
ATOM 2636 N N . THR A 1 203 ? 31.815 -16.011 59.158 1.00 10.68 203 THR A N 1
ATOM 2637 C CA . THR A 1 203 ? 32.881 -16.981 59.356 1.00 11.59 203 THR A CA 1
ATOM 2638 C C . THR A 1 203 ? 34.061 -16.361 60.098 1.00 11.41 203 THR A C 1
ATOM 2639 O O . THR A 1 203 ? 34.642 -16.985 61.027 1.00 13.27 203 THR A O 1
ATOM 2650 N N . ILE A 1 204 ? 34.406 -15.138 59.680 1.00 12.14 204 ILE A N 1
ATOM 2651 C CA . ILE A 1 204 ? 35.532 -14.417 60.273 1.00 10.12 204 ILE A CA 1
ATOM 2652 C C . ILE A 1 204 ? 35.271 -14.192 61.766 1.00 11.90 204 ILE A C 1
ATOM 2653 O O . ILE A 1 204 ? 36.115 -14.505 62.618 1.00 9.92 204 ILE A O 1
ATOM 2669 N N . VAL A 1 205 ? 34.104 -13.683 62.090 1.00 14.12 205 VAL A N 1
ATOM 2670 C CA . VAL A 1 205 ? 33.805 -13.389 63.486 1.00 14.61 205 VAL A CA 1
ATOM 2671 C C . VAL A 1 205 ? 33.820 -14.689 64.314 1.00 10.93 205 VAL A C 1
ATOM 2672 O O . VAL A 1 205 ? 34.379 -14.715 65.426 1.00 10.86 205 VAL A O 1
ATOM 2685 N N . SER A 1 206 ? 33.250 -15.770 63.787 1.00 14.84 206 SER A N 1
ATOM 2686 C CA . SER A 1 206 ? 33.249 -17.024 64.539 1.00 12.39 206 SER A CA 1
ATOM 2687 C C . SER A 1 206 ? 34.667 -17.522 64.783 1.00 16.93 206 SER A C 1
ATOM 2688 O O . SER A 1 206 ? 35.031 -17.845 65.917 1.00 15.62 206 SER A O 1
ATOM 2696 N N . ASP A 1 207 ? 35.472 -17.566 63.723 1.00 12.32 207 ASP A N 1
ATOM 2697 C CA . ASP A 1 207 ? 36.808 -18.161 63.819 1.00 12.52 207 ASP A CA 1
ATOM 2698 C C . ASP A 1 207 ? 37.706 -17.305 64.695 1.00 12.20 207 ASP A C 1
ATOM 2699 O O . ASP A 1 207 ? 38.466 -17.813 65.509 1.00 14.42 207 ASP A O 1
ATOM 2708 N N . GLN A 1 208 ? 37.649 -15.997 64.472 1.00 11.29 208 GLN A N 1
ATOM 2709 C CA . GLN A 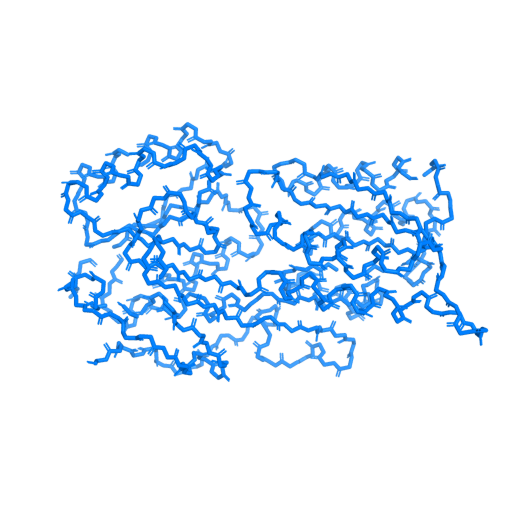1 208 ? 38.512 -15.090 65.203 1.00 11.05 208 GLN A CA 1
ATOM 2710 C C . GLN A 1 208 ? 38.132 -15.032 66.674 1.00 12.37 208 GLN A C 1
ATOM 2711 O O . GLN A 1 208 ? 39.029 -14.981 67.526 1.00 13.92 208 GLN A O 1
ATOM 2732 N N . LEU A 1 210 ? 36.798 -17.474 68.441 1.00 14.83 210 LEU A N 1
ATOM 2733 C CA . LEU A 1 210 ? 37.222 -18.708 69.096 1.00 16.25 210 LEU A CA 1
ATOM 2734 C C . LEU A 1 210 ? 38.709 -18.637 69.437 1.00 16.04 210 LEU A C 1
ATOM 2735 O O . LEU A 1 210 ? 39.131 -19.146 70.470 1.00 15.36 210 LEU A O 1
ATOM 2751 N N . ALA A 1 211 ? 39.500 -18.024 68.563 1.00 14.03 211 ALA A N 1
ATOM 2752 C CA . ALA A 1 211 ? 40.943 -17.878 68.747 1.00 14.51 211 ALA A CA 1
ATOM 2753 C C . ALA A 1 211 ? 41.322 -16.727 69.690 1.00 14.16 211 ALA A C 1
ATOM 2754 O O . ALA A 1 211 ? 42.407 -16.737 70.279 1.00 17.99 211 ALA A O 1
ATOM 2761 N N . ASN A 1 212 ? 40.417 -15.768 69.856 1.00 13.94 212 ASN A N 1
ATOM 2762 C CA . ASN A 1 212 ? 40.675 -14.531 70.607 1.00 12.90 212 ASN A CA 1
ATOM 2763 C C . ASN A 1 212 ? 39.445 -14.205 71.458 1.00 14.83 212 ASN A C 1
ATOM 2764 O O . ASN A 1 212 ? 38.658 -13.299 71.125 1.00 14.25 212 ASN A O 1
ATOM 2775 N N . PRO A 1 213 ? 39.264 -14.933 72.548 1.00 15.30 213 PRO A N 1
ATOM 2776 C CA . PRO A 1 213 ? 38.076 -14.710 73.379 1.00 18.25 213 PRO A CA 1
ATOM 2777 C C . PRO A 1 213 ? 38.047 -13.317 73.988 1.00 20.20 213 PRO A C 1
ATOM 2778 O O . PRO A 1 213 ? 37.007 -12.898 74.501 1.00 18.66 213 PRO A O 1
ATOM 2789 N N . ASP A 1 214 ? 39.180 -12.624 73.920 1.00 14.89 214 ASP A N 1
ATOM 2790 C CA . ASP A 1 214 ? 39.340 -11.323 74.566 1.00 18.57 214 ASP A CA 1
ATOM 2791 C C . ASP A 1 214 ? 39.007 -10.168 73.613 1.00 14.69 214 ASP A C 1
ATOM 2792 O O . ASP A 1 214 ? 39.201 -9.008 73.957 1.00 19.14 214 ASP A O 1
ATOM 2801 N N . ILE A 1 215 ? 38.536 -10.473 72.405 1.00 18.37 215 ILE A N 1
ATOM 2802 C CA . ILE A 1 215 ? 38.044 -9.415 71.515 1.00 10.56 215 ILE A CA 1
ATOM 2803 C C . ILE A 1 215 ? 36.957 -8.617 72.248 1.00 13.68 215 ILE A C 1
ATOM 2804 O O . ILE A 1 215 ? 35.958 -9.188 72.654 1.00 15.40 215 ILE A O 1
ATOM 2820 N N . ASP A 1 216 ? 37.165 -7.303 72.357 1.00 10.74 216 ASP A N 1
ATOM 2821 C CA . ASP A 1 216 ? 36.261 -6.370 73.056 1.00 17.81 216 ASP A CA 1
ATOM 2822 C C . ASP A 1 216 ? 35.309 -5.625 72.120 1.00 17.74 216 ASP A C 1
ATOM 2823 O O . ASP A 1 216 ? 34.252 -5.122 72.538 1.00 14.02 216 ASP A O 1
ATOM 2832 N N . LEU A 1 217 ? 35.738 -5.474 70.874 1.00 11.81 217 LEU A N 1
ATOM 2833 C CA . LEU A 1 217 ? 35.055 -4.650 69.937 1.00 8.17 217 LEU A CA 1
ATOM 2834 C C . LEU A 1 217 ? 35.270 -5.176 68.548 1.00 8.00 217 LEU A C 1
ATOM 2835 O O . LEU A 1 217 ? 36.395 -5.528 68.178 1.00 9.09 217 LEU A O 1
ATOM 2851 N N . ILE A 1 218 ? 34.193 -5.222 67.774 1.00 9.73 218 ILE A N 1
ATOM 2852 C CA . ILE A 1 218 ? 34.297 -5.604 66.379 1.00 7.34 218 ILE A CA 1
ATOM 2853 C C . ILE A 1 218 ? 33.803 -4.451 65.520 1.00 10.13 218 ILE A C 1
ATOM 2854 O O . ILE A 1 218 ? 32.678 -3.972 65.720 1.00 10.07 218 ILE A O 1
ATOM 2870 N N . PHE A 1 219 ? 34.661 -3.981 64.612 1.00 8.34 219 PHE A N 1
ATOM 2871 C CA . PHE A 1 219 ? 34.341 -2.903 63.683 1.00 6.31 219 PHE A CA 1
ATOM 2872 C C . PHE A 1 219 ? 34.245 -3.452 62.260 1.00 6.19 219 PHE A C 1
ATOM 2873 O O . PHE A 1 219 ? 35.248 -3.907 61.721 1.00 9.13 219 PHE A O 1
ATOM 2890 N N . LEU A 1 220 ? 33.048 -3.421 61.685 1.00 10.29 220 LEU A N 1
ATOM 2891 C CA . LEU A 1 220 ? 32.830 -3.932 60.315 1.00 8.98 220 LEU A CA 1
ATOM 2892 C C . LEU A 1 220 ? 32.479 -2.777 59.417 1.00 7.84 220 LEU A C 1
ATOM 2893 O O . LEU A 1 220 ? 31.822 -1.857 59.838 1.00 10.50 220 LEU A O 1
ATOM 2909 N N . HIS A 1 221 ? 32.940 -2.804 58.182 1.00 8.06 221 HIS A N 1
ATOM 2910 C CA . HIS A 1 221 ? 32.807 -1.584 57.373 1.00 6.69 221 HIS A CA 1
ATOM 2911 C C . HIS A 1 221 ? 31.476 -1.328 56.686 1.00 7.96 221 HIS A C 1
ATOM 2912 O O . HIS A 1 221 ? 31.336 -0.313 55.999 1.00 8.55 221 HIS A O 1
ATOM 2927 N N . ALA A 1 222 ? 30.497 -2.208 56.862 1.00 7.88 222 ALA A N 1
ATOM 2928 C CA . ALA A 1 222 ? 29.135 -1.914 56.417 1.00 10.80 222 ALA A CA 1
ATOM 2929 C C . ALA A 1 222 ? 28.158 -2.712 57.295 1.00 8.93 222 ALA A C 1
ATOM 2930 O O . ALA A 1 222 ? 28.503 -3.750 57.842 1.00 9.58 222 ALA A O 1
ATOM 2937 N N . ALA A 1 223 ? 26.965 -2.169 57.499 1.00 7.46 223 ALA A N 1
ATOM 2938 C CA . ALA A 1 223 ? 26.050 -2.726 58.467 1.00 13.78 223 ALA A CA 1
ATOM 2939 C C . ALA A 1 223 ? 25.537 -4.118 58.088 1.00 7.99 223 ALA A C 1
ATOM 2940 O O . ALA A 1 223 ? 25.182 -4.907 58.973 1.00 9.37 223 ALA A O 1
ATOM 2947 N N . HIS A 1 224 ? 25.501 -4.471 56.805 1.00 12.43 224 HIS A N 1
ATOM 2948 C CA . HIS A 1 224 ? 25.051 -5.819 56.502 1.00 11.60 224 HIS A CA 1
ATOM 2949 C C . HIS A 1 224 ? 26.085 -6.827 57.008 1.00 12.31 224 HIS A C 1
ATOM 2950 O O . HIS A 1 224 ? 25.738 -7.988 57.265 1.00 11.43 224 HIS A O 1
ATOM 2965 N N . LEU A 1 225 ? 27.343 -6.427 57.160 1.00 11.13 225 LEU A N 1
ATOM 2966 C CA . LEU A 1 225 ? 28.310 -7.349 57.766 1.00 10.53 225 LEU A CA 1
ATOM 2967 C C . LEU A 1 225 ? 27.989 -7.574 59.265 1.00 7.60 225 LEU A C 1
ATOM 2968 O O . LEU A 1 225 ? 28.133 -8.698 59.776 1.00 11.29 225 LEU A O 1
ATOM 2984 N N . SER A 1 226 ? 27.573 -6.511 59.950 1.00 10.14 226 SER A N 1
ATOM 2985 C CA . SER A 1 226 ? 27.220 -6.603 61.351 1.00 9.70 226 SER A CA 1
ATOM 2986 C C . SER A 1 226 ? 26.093 -7.570 61.618 1.00 11.68 226 SER A C 1
ATOM 2987 O O . SER A 1 226 ? 26.040 -8.200 62.668 1.00 10.34 226 SER A O 1
ATOM 2995 N N . VAL A 1 227 ? 25.181 -7.684 60.668 1.00 8.79 227 VAL A N 1
ATOM 2996 C CA . VAL A 1 227 ? 24.093 -8.652 60.796 1.00 11.31 227 VAL A CA 1
ATOM 2997 C C . VAL A 1 227 ? 24.642 -10.091 60.960 1.00 12.29 227 VAL A C 1
ATOM 2998 O O . VAL A 1 227 ? 24.158 -10.871 61.787 1.00 9.87 227 VAL A O 1
ATOM 3011 N N . ALA A 1 228 ? 25.657 -10.433 60.174 1.00 9.78 228 ALA A N 1
ATOM 3012 C CA . ALA A 1 228 ? 26.305 -11.737 60.297 1.00 9.38 228 ALA A CA 1
ATOM 3013 C C . ALA A 1 228 ? 27.086 -11.813 61.605 1.00 11.40 228 ALA A C 1
ATOM 3014 O O . ALA A 1 228 ? 27.092 -12.849 62.283 1.00 13.47 228 ALA A O 1
ATOM 3021 N N . ALA A 1 229 ? 27.733 -10.719 61.994 1.00 10.02 229 ALA A N 1
ATOM 3022 C CA . ALA A 1 229 ? 28.508 -10.746 63.220 1.00 16.70 229 ALA A CA 1
ATOM 3023 C C . ALA A 1 229 ? 27.596 -11.037 64.406 1.00 12.16 229 ALA A C 1
ATOM 3024 O O . ALA A 1 229 ? 27.965 -11.784 65.330 1.00 12.18 229 ALA A O 1
ATOM 3031 N N . VAL A 1 230 ? 26.412 -10.428 64.398 1.00 12.37 230 VAL A N 1
ATOM 3032 C CA . VAL A 1 230 ? 25.456 -10.638 65.491 1.00 9.78 230 VAL A CA 1
ATOM 3033 C C . VAL A 1 230 ? 25.088 -12.120 65.561 1.00 10.38 230 VAL A C 1
ATOM 3034 O O . VAL A 1 230 ? 25.058 -12.710 66.644 1.00 10.86 230 VAL A O 1
ATOM 3047 N N . ALA A 1 231 ? 24.826 -12.730 64.412 1.00 10.54 231 ALA A N 1
ATOM 3048 C CA . ALA A 1 231 ? 24.399 -14.120 64.434 1.00 16.64 231 ALA A CA 1
ATOM 3049 C C . ALA A 1 231 ? 25.544 -14.990 64.956 1.00 13.54 231 ALA A C 1
ATOM 3050 O O . ALA A 1 231 ? 25.329 -15.940 65.703 1.00 12.46 231 ALA A O 1
ATOM 3057 N N . SER A 1 232 ? 26.770 -14.656 64.560 1.00 11.07 232 SER A N 1
ATOM 3058 C CA . SER A 1 232 ? 27.949 -15.440 64.999 1.00 12.56 232 SER A CA 1
ATOM 3059 C C . SER A 1 232 ? 28.151 -15.306 66.496 1.00 13.32 232 SER A C 1
ATOM 3060 O O . SER A 1 232 ? 28.481 -16.278 67.184 1.00 14.41 232 SER A O 1
ATOM 3068 N N . LEU A 1 233 ? 27.969 -14.101 67.013 1.00 13.15 233 LEU A N 1
ATOM 3069 C CA . LEU A 1 233 ? 28.070 -13.883 68.463 1.00 12.11 233 LEU A CA 1
ATOM 3070 C C . LEU A 1 233 ? 26.980 -14.626 69.223 1.00 11.84 233 LEU A C 1
ATOM 3071 O O . LEU A 1 233 ? 27.229 -15.269 70.246 1.00 12.47 233 LEU A O 1
ATOM 3087 N N . GLU A 1 234 ? 25.768 -14.554 68.709 1.00 12.02 234 GLU A N 1
ATOM 3088 C CA . GLU A 1 234 ? 24.638 -15.211 69.314 1.00 12.97 234 GLU A CA 1
ATOM 3089 C C . GLU A 1 234 ? 24.863 -16.729 69.379 1.00 13.74 234 GLU A C 1
ATOM 3090 O O . GLU A 1 234 ? 24.509 -17.383 70.384 1.00 14.63 234 GLU A O 1
ATOM 3102 N N . ALA A 1 235 ? 25.476 -17.295 68.333 1.00 17.15 235 ALA A N 1
ATOM 3103 C CA . ALA A 1 235 ? 25.666 -18.742 68.283 1.00 15.37 235 ALA A CA 1
ATOM 3104 C C . ALA A 1 235 ? 26.756 -19.166 69.238 1.00 17.51 235 ALA A C 1
ATOM 3105 O O . ALA A 1 235 ? 26.880 -20.354 69.562 1.00 20.64 235 ALA A O 1
ATOM 3112 N N . ALA A 1 236 ? 27.550 -18.200 69.691 1.00 19.86 236 ALA A N 1
ATOM 3113 C CA . ALA A 1 236 ? 28.543 -18.447 70.734 1.00 20.69 236 ALA A CA 1
ATOM 3114 C C . ALA A 1 236 ? 28.032 -18.076 72.143 1.00 26.22 236 ALA A C 1
ATOM 3115 O O . ALA A 1 236 ? 28.806 -18.080 73.098 1.00 30.07 236 ALA A O 1
ATOM 3122 N N . GLY A 1 237 ? 26.730 -17.792 72.262 1.00 16.24 237 GLY A N 1
ATOM 3123 C CA . GLY A 1 237 ? 26.093 -17.484 73.531 1.00 21.15 237 GLY A CA 1
ATOM 3124 C C . GLY A 1 237 ? 26.080 -16.033 74.009 1.00 19.17 237 GLY A C 1
ATOM 3125 O O . GLY A 1 237 ? 25.664 -15.759 75.148 1.00 20.60 237 GLY A O 1
ATOM 3129 N N . LYS A 1 238 ? 26.543 -15.115 73.170 1.00 18.52 238 LYS A N 1
ATOM 3130 C CA . LYS A 1 238 ? 26.611 -13.705 73.536 1.00 15.66 238 LYS A CA 1
ATOM 3131 C C . LYS A 1 238 ? 25.255 -13.051 73.360 1.00 16.66 238 LYS A C 1
ATOM 3132 O O . LYS A 1 238 ? 24.428 -13.492 72.568 1.00 15.81 238 LYS A O 1
ATOM 3151 N N . LYS A 1 239 ? 25.044 -12.021 74.165 1.00 15.01 239 LYS A N 1
ATOM 3152 C CA . LYS A 1 239 ? 23.854 -11.203 74.176 1.00 13.34 239 LYS A CA 1
ATOM 3153 C C . LYS A 1 239 ? 24.235 -9.797 73.743 1.00 12.81 239 LYS A C 1
ATOM 3154 O O . LYS A 1 239 ? 25.418 -9.444 73.771 1.00 14.17 239 LYS A O 1
ATOM 3173 N N . PRO A 1 240 ? 23.236 -8.986 73.353 1.00 17.32 240 PRO A N 1
ATOM 3174 C CA . PRO A 1 240 ? 23.534 -7.598 73.010 1.00 15.61 240 PRO A CA 1
ATOM 3175 C C . PRO A 1 240 ? 24.396 -6.943 74.085 1.00 19.39 240 PRO A C 1
ATOM 3176 O O . PRO A 1 240 ? 24.087 -7.066 75.293 1.00 16.66 240 PRO A O 1
ATOM 3187 N N . GLY A 1 241 ? 25.481 -6.309 73.652 1.00 18.06 241 GLY A N 1
ATOM 3188 C CA . GLY A 1 241 ? 26.312 -5.527 74.540 1.00 19.47 241 GLY A CA 1
ATOM 3189 C C . GLY A 1 241 ? 27.501 -6.260 75.137 1.00 19.58 241 GLY A C 1
ATOM 3190 O O . GLY A 1 241 ? 28.408 -5.608 75.652 1.00 23.62 241 GLY A O 1
ATOM 3194 N N . ASP A 1 242 ? 27.497 -7.595 75.094 1.00 15.69 242 ASP A N 1
ATOM 3195 C CA . ASP A 1 242 ? 28.643 -8.367 75.565 1.00 10.96 242 ASP A CA 1
ATOM 3196 C C . ASP A 1 242 ? 29.952 -8.016 74.848 1.00 18.05 242 ASP A C 1
ATOM 3197 O O . ASP A 1 242 ? 30.983 -7.850 75.502 1.00 18.91 242 ASP A O 1
ATOM 3206 N N . VAL A 1 243 ? 29.915 -7.990 73.514 1.00 16.64 243 VAL A N 1
ATOM 3207 C CA . VAL A 1 243 ? 31.016 -7.532 72.685 1.00 12.65 243 VAL A CA 1
ATOM 3208 C C . VAL A 1 243 ? 30.570 -6.232 72.027 1.00 12.58 243 VAL A C 1
ATOM 3209 O O . VAL A 1 243 ? 29.486 -6.163 71.470 1.00 15.40 243 VAL A O 1
ATOM 3239 N N . LEU A 1 245 ? 30.113 -3.451 69.282 1.00 12.58 245 LEU A N 1
ATOM 3240 C CA . LEU A 1 245 ? 30.021 -3.586 67.832 1.00 8.73 245 LEU A CA 1
ATOM 3241 C C . LEU A 1 245 ? 29.784 -2.248 67.191 1.00 10.42 245 LEU A C 1
ATOM 3242 O O . LEU A 1 245 ? 29.065 -1.428 67.724 1.00 9.42 245 LEU A O 1
ATOM 3275 N N . SER A 1 247 ? 29.627 -0.430 62.932 1.00 8.31 247 SER A N 1
ATOM 3276 C CA . SER A 1 247 ? 29.883 -0.511 61.498 1.00 7.01 247 SER A CA 1
ATOM 3277 C C . SER A 1 247 ? 29.777 0.859 60.859 1.00 8.41 247 SER A C 1
ATOM 3278 O O . SER A 1 247 ? 29.469 1.853 61.539 1.00 11.11 247 SER A O 1
ATOM 3286 N N . SER A 1 248 ? 30.112 0.915 59.571 1.00 9.46 248 SER A N 1
ATOM 3287 C CA . SER A 1 248 ? 30.331 2.191 58.906 1.00 7.87 248 SER A CA 1
ATOM 3288 C C . SER A 1 248 ? 29.723 2.363 57.484 1.00 7.55 248 SER A C 1
ATOM 3289 O O . SER A 1 248 ? 30.440 2.715 56.547 1.00 10.60 248 SER A O 1
ATOM 3297 N N . ASN A 1 249 ? 28.400 2.204 57.349 1.00 9.74 249 ASN A N 1
ATOM 3298 C CA . ASN A 1 249 ? 27.719 2.792 56.186 1.00 7.63 249 ASN A CA 1
ATOM 3299 C C . ASN A 1 249 ? 26.352 3.386 56.418 1.00 11.22 249 ASN A C 1
ATOM 3300 O O . ASN A 1 249 ? 25.909 4.127 55.580 1.00 13.16 249 ASN A O 1
ATOM 3311 N N . GLY A 1 250 ? 25.701 3.072 57.537 1.00 10.43 250 GLY A N 1
ATOM 3312 C CA . GLY A 1 250 ? 24.446 3.708 57.897 1.00 11.80 250 GLY A CA 1
ATOM 3313 C C . GLY A 1 250 ? 23.199 3.013 57.362 1.00 8.16 250 GLY A C 1
ATOM 3314 O O . GLY A 1 250 ? 22.104 3.567 57.420 1.00 11.61 250 GLY A O 1
ATOM 3318 N N . ALA A 1 251 ? 23.352 1.790 56.864 1.00 10.28 251 ALA A N 1
ATOM 3319 C CA . ALA A 1 251 ? 22.226 1.113 56.266 1.00 11.65 251 ALA A CA 1
ATOM 3320 C C . ALA A 1 251 ? 21.135 0.844 57.308 1.00 11.24 251 ALA A C 1
ATOM 3321 O O . ALA A 1 251 ? 21.419 0.736 58.522 1.00 12.56 251 ALA A O 1
ATOM 3328 N N . PRO A 1 252 ? 19.890 0.717 56.836 1.00 9.86 252 PRO A N 1
ATOM 3329 C CA . PRO A 1 252 ? 18.774 0.434 57.756 1.00 12.32 252 PRO A CA 1
ATOM 3330 C C . PRO A 1 252 ? 19.009 -0.713 58.723 1.00 17.60 252 PRO A C 1
ATOM 3331 O O . PRO A 1 252 ? 18.689 -0.552 59.909 1.00 15.40 252 PRO A O 1
ATOM 3342 N N . VAL A 1 253 ? 19.556 -1.840 58.260 1.00 13.09 253 VAL A N 1
ATOM 3343 C CA . VAL A 1 253 ? 19.765 -2.950 59.169 1.00 15.85 253 VAL A CA 1
ATOM 3344 C C . VAL A 1 253 ? 20.668 -2.521 60.305 1.00 15.73 253 VAL A C 1
ATOM 3345 O O . VAL A 1 253 ? 20.558 -3.052 61.408 1.00 14.04 253 VAL A O 1
ATOM 3358 N N . GLY A 1 254 ? 21.539 -1.546 60.057 1.00 11.73 254 GLY A N 1
ATOM 3359 C CA . GLY A 1 254 ? 22.438 -1.044 61.096 1.00 10.56 254 GLY A CA 1
ATOM 3360 C C . GLY A 1 254 ? 21.709 -0.264 62.174 1.00 10.12 254 GLY A C 1
ATOM 3361 O O . GLY A 1 254 ? 21.900 -0.489 63.376 1.00 10.96 254 GLY A O 1
ATOM 3365 N N . LEU A 1 255 ? 20.818 0.620 61.753 1.00 12.07 255 LEU A N 1
ATOM 3366 C CA . LEU A 1 255 ? 20.087 1.434 62.703 1.00 12.60 255 LEU A CA 1
ATOM 3367 C C . LEU A 1 255 ? 19.172 0.537 63.522 1.00 10.46 255 LEU A C 1
ATOM 3368 O O . LEU A 1 255 ? 18.959 0.742 64.744 1.00 12.20 255 LEU A O 1
ATOM 3384 N N . ASP A 1 256 ? 18.673 -0.519 62.893 1.00 14.59 256 ASP A N 1
ATOM 3385 C CA . ASP A 1 256 ? 17.841 -1.434 63.655 1.00 19.29 256 ASP A CA 1
ATOM 3386 C C . ASP A 1 256 ? 18.665 -2.195 64.702 1.00 10.73 256 ASP A C 1
ATOM 3387 O O . ASP A 1 256 ? 18.150 -2.448 65.816 1.00 11.42 256 ASP A O 1
ATOM 3396 N N . LEU A 1 257 ? 19.918 -2.534 64.387 1.00 11.00 257 LEU A N 1
ATOM 3397 C CA . LEU A 1 257 ? 20.799 -3.209 65.360 1.00 13.10 257 LEU A CA 1
ATOM 3398 C C . LEU A 1 257 ? 21.177 -2.266 66.492 1.00 13.85 257 LEU A C 1
ATOM 3399 O O . LEU A 1 257 ? 21.419 -2.718 67.617 1.00 13.91 257 LEU A O 1
ATOM 3415 N N . ILE A 1 258 ? 21.230 -0.963 66.208 1.00 10.39 258 ILE A N 1
ATOM 3416 C CA . ILE A 1 258 ? 21.415 0.043 67.287 1.00 10.03 258 ILE A CA 1
ATOM 3417 C C . ILE A 1 258 ? 20.232 0.026 68.236 1.00 11.23 258 ILE A C 1
ATOM 3418 O O . ILE A 1 258 ? 20.373 -0.032 69.450 1.00 14.15 258 ILE A O 1
ATOM 3434 N N . ARG A 1 259 ? 19.032 0.124 67.682 1.00 13.87 259 ARG A N 1
ATOM 3435 C CA . ARG A 1 259 ? 17.850 0.116 68.491 1.00 13.31 259 ARG A CA 1
ATOM 3436 C C . ARG A 1 259 ? 17.723 -1.154 69.345 1.00 13.46 259 ARG A C 1
ATOM 3437 O O . ARG A 1 259 ? 17.182 -1.089 70.460 1.00 20.28 259 ARG A O 1
ATOM 3458 N N . LYS A 1 260 ? 18.192 -2.288 68.829 1.00 12.48 260 LYS A N 1
ATOM 3459 C CA . LYS A 1 260 ? 18.073 -3.573 69.539 1.00 15.83 260 LYS A CA 1
ATOM 3460 C C . LYS A 1 260 ? 19.204 -3.757 70.558 1.00 18.30 260 LYS A C 1
ATOM 3461 O O . LYS A 1 260 ? 19.184 -4.713 71.342 1.00 17.69 260 LYS A O 1
ATOM 3480 N N . GLY A 1 261 ? 20.178 -2.843 70.549 1.00 14.86 261 GLY A N 1
ATOM 3481 C CA . GLY A 1 261 ? 21.253 -2.848 71.535 1.00 16.99 261 GLY A CA 1
ATOM 3482 C C . GLY A 1 261 ? 22.476 -3.641 71.120 1.00 12.69 261 GLY A C 1
ATOM 3483 O O . GLY A 1 261 ? 23.408 -3.780 71.902 1.00 14.91 261 GLY A O 1
ATOM 3487 N N . TRP A 1 262 ? 22.454 -4.205 69.915 1.00 12.78 262 TRP A N 1
ATOM 3488 C CA . TRP A 1 262 ? 23.582 -4.995 69.444 1.00 12.72 262 TRP A CA 1
ATOM 3489 C C . TRP A 1 262 ? 24.734 -4.123 68.985 1.00 11.65 262 TRP A C 1
ATOM 3490 O O . TRP A 1 262 ? 25.907 -4.418 69.264 1.00 11.82 262 TRP A O 1
ATOM 3511 N N . LEU A 1 263 ? 24.383 -3.044 68.279 1.00 12.44 263 LEU A N 1
ATOM 3512 C CA . LEU A 1 263 ? 25.353 -2.124 67.702 1.00 12.96 263 LEU A CA 1
ATOM 3513 C C . LEU A 1 263 ? 25.512 -0.926 68.594 1.00 10.07 263 LEU A C 1
ATOM 3514 O O . LEU A 1 263 ? 24.511 -0.315 68.958 1.00 14.64 263 LEU A O 1
ATOM 3530 N N . ASN A 1 264 ? 26.756 -0.586 68.934 1.00 8.87 264 ASN A N 1
ATOM 3531 C CA . ASN A 1 264 ? 27.017 0.588 69.753 1.00 10.57 264 ASN A CA 1
ATOM 3532 C C . ASN A 1 264 ? 27.044 1.881 68.954 1.00 10.96 264 ASN A C 1
ATOM 3533 O O . ASN A 1 264 ? 26.629 2.935 69.439 1.00 10.99 264 ASN A O 1
ATOM 3544 N N . VAL A 1 265 ? 27.559 1.784 67.741 1.00 11.18 265 VAL A N 1
ATOM 3545 C CA . VAL A 1 265 ? 27.726 2.940 66.870 1.00 9.45 265 VAL A CA 1
ATOM 3546 C C . VAL A 1 265 ? 27.619 2.505 65.410 1.00 12.23 265 VAL A C 1
ATOM 3547 O O . VAL A 1 265 ? 28.146 1.468 65.048 1.00 11.71 265 VAL A O 1
ATOM 3560 N N . GLU A 1 266 ? 26.948 3.319 64.594 1.00 12.09 266 GLU A N 1
ATOM 3561 C CA . GLU A 1 266 ? 26.993 3.212 63.145 1.00 11.49 266 GLU A CA 1
ATOM 3562 C C . GLU A 1 266 ? 27.443 4.569 62.621 1.00 8.89 266 GLU A C 1
ATOM 3563 O O . GLU A 1 266 ? 26.818 5.584 62.941 1.00 10.17 266 GLU A O 1
ATOM 3575 N N . VAL A 1 267 ? 28.538 4.588 61.871 1.00 8.44 267 VAL A N 1
ATOM 3576 C CA . VAL A 1 267 ? 29.017 5.805 61.243 1.00 8.99 267 VAL A CA 1
ATOM 3577 C C . VAL A 1 267 ? 28.504 5.789 59.825 1.00 9.16 267 VAL A C 1
ATOM 3578 O O . VAL A 1 267 ? 28.970 4.994 58.981 1.00 10.14 267 VAL A O 1
ATOM 3591 N N . GLU A 1 268 ? 27.507 6.622 59.559 1.00 10.71 268 GLU A N 1
ATOM 3592 C CA . GLU A 1 268 ? 26.852 6.532 58.259 1.00 10.54 268 GLU A CA 1
ATOM 3593 C C . GLU A 1 268 ? 27.667 7.274 57.228 1.00 11.42 268 GLU A C 1
ATOM 3594 O O . GLU A 1 268 ? 28.368 8.224 57.545 1.00 12.19 268 GLU A O 1
ATOM 3606 N N . GLN A 1 269 ? 27.548 6.824 55.988 1.00 8.69 269 GLN A N 1
ATOM 3607 C CA . GLN A 1 269 ? 27.878 7.651 54.826 1.00 9.14 269 GLN A CA 1
ATOM 3608 C C . GLN A 1 269 ? 26.570 8.263 54.358 1.00 9.40 269 GLN A C 1
ATOM 3609 O O . GLN A 1 269 ? 25.524 7.640 54.481 1.00 11.62 269 GLN A O 1
ATOM 3623 N N . PRO A 1 270 ? 26.621 9.488 53.806 1.00 10.03 270 PRO A N 1
ATOM 3624 C CA . PRO A 1 270 ? 25.399 10.193 53.404 1.00 11.57 270 PRO A CA 1
ATOM 3625 C C . PRO A 1 270 ? 24.925 9.816 51.991 1.00 10.57 270 PRO A C 1
ATOM 3626 O O . PRO A 1 270 ? 25.100 10.562 51.037 1.00 11.08 270 PRO A O 1
ATOM 3637 N N . LEU A 1 271 ? 24.275 8.665 51.885 1.00 12.06 271 LEU A N 1
ATOM 3638 C CA . LEU A 1 271 ? 23.865 8.147 50.596 1.00 12.44 271 LEU A CA 1
ATOM 3639 C C . LEU A 1 271 ? 23.030 9.128 49.806 1.00 14.09 271 LEU A C 1
ATOM 3640 O O . LEU A 1 271 ? 23.305 9.365 48.638 1.00 12.68 271 LEU A O 1
ATOM 3656 N N . TYR A 1 272 ? 21.972 9.660 50.410 1.00 14.89 272 TYR A N 1
ATOM 3657 C CA . TYR A 1 272 ? 21.065 10.515 49.641 1.00 16.08 272 TYR A CA 1
ATOM 3658 C C . TYR A 1 272 ? 21.808 11.737 49.104 1.00 17.58 272 TYR A C 1
ATOM 3659 O O . TYR A 1 272 ? 21.570 12.171 47.989 1.00 15.65 272 TYR A O 1
ATOM 3677 N N . ALA A 1 273 ? 22.729 12.270 49.907 1.00 13.91 273 ALA A N 1
ATOM 3678 C CA . ALA A 1 273 ? 23.469 13.468 49.515 1.00 14.06 273 ALA A CA 1
ATOM 3679 C C . ALA A 1 273 ? 24.435 13.152 48.375 1.00 13.48 273 ALA A C 1
ATOM 3680 O O . ALA A 1 273 ? 24.566 13.913 47.417 1.00 13.95 273 ALA A O 1
ATOM 3687 N N . GLN A 1 274 ? 25.105 12.007 48.446 1.00 12.64 274 GLN A N 1
ATOM 3688 C CA . GLN A 1 274 ? 26.019 11.659 47.361 1.00 12.28 274 GLN A CA 1
ATOM 3689 C C . GLN A 1 274 ? 25.250 11.550 46.037 1.00 12.81 274 GLN A C 1
ATOM 3690 O O . GLN A 1 274 ? 25.742 11.968 44.978 1.00 14.20 274 GLN A O 1
ATOM 3704 N N . ALA A 1 275 ? 24.027 11.036 46.110 1.00 13.16 275 ALA A N 1
ATOM 3705 C CA . ALA A 1 275 ? 23.214 10.819 44.924 1.00 13.82 275 ALA A CA 1
ATOM 3706 C C . ALA A 1 275 ? 22.670 12.152 44.450 1.00 14.78 275 ALA A C 1
ATOM 3707 O O . ALA A 1 275 ? 22.731 12.479 43.263 1.00 15.32 275 ALA A O 1
ATOM 3714 N N . ALA A 1 276 ? 22.162 12.932 45.390 1.00 15.17 276 ALA A N 1
ATOM 3715 C CA . ALA A 1 276 ? 21.639 14.261 45.067 1.00 16.28 276 ALA A CA 1
ATOM 3716 C C . ALA A 1 276 ? 22.695 15.136 44.387 1.00 16.38 276 ALA A C 1
ATOM 3717 O O . ALA A 1 276 ? 22.384 15.898 43.461 1.00 17.40 276 ALA A O 1
ATOM 3724 N N . ALA A 1 277 ? 23.942 15.053 44.844 1.00 15.53 277 ALA A N 1
ATOM 3725 C CA . ALA A 1 277 ? 24.993 15.905 44.283 1.00 15.83 277 ALA A CA 1
ATOM 3726 C C . ALA A 1 277 ? 25.211 15.575 42.807 1.00 16.10 277 ALA A C 1
ATOM 3727 O O . ALA A 1 277 ? 25.379 16.470 41.984 1.00 17.07 277 ALA A O 1
ATOM 3734 N N . ILE A 1 278 ? 25.200 14.294 42.468 1.00 15.44 278 ILE A N 1
ATOM 3735 C CA . ILE A 1 278 ? 25.361 13.927 41.069 1.00 15.86 278 ILE A CA 1
ATOM 3736 C C . ILE A 1 278 ? 24.224 14.536 40.239 1.00 18.15 278 ILE A C 1
ATOM 3737 O O . ILE A 1 278 ? 24.478 15.101 39.171 1.00 19.42 278 ILE A O 1
ATOM 3753 N N . ALA A 1 279 ? 22.992 14.477 40.742 1.00 17.40 279 ALA A N 1
ATOM 3754 C CA . ALA A 1 279 ? 21.839 15.008 40.002 1.00 18.79 279 ALA A CA 1
ATOM 3755 C C . ALA A 1 279 ? 21.939 16.526 39.881 1.00 19.85 279 ALA A C 1
ATOM 3756 O O . ALA A 1 279 ? 21.656 17.099 38.817 1.00 21.12 279 ALA A O 1
ATOM 3780 N N . PHE A 1 281 ? 24.601 18.408 39.745 1.00 20.19 281 PHE A N 1
ATOM 3781 C CA . PHE A 1 281 ? 25.656 18.902 38.873 1.00 20.84 281 PHE A CA 1
ATOM 3782 C C . PHE A 1 281 ? 25.603 18.313 37.473 1.00 23.20 281 PHE A C 1
ATOM 3783 O O . PHE A 1 281 ? 26.484 18.586 36.664 1.00 21.97 281 PHE A O 1
ATOM 3817 N N . ASP A 1 283 ? 23.748 18.741 34.820 1.00 24.56 283 ASP A N 1
ATOM 3818 C CA . ASP A 1 283 ? 23.675 19.668 33.678 1.00 33.63 283 ASP A CA 1
ATOM 3819 C C . ASP A 1 283 ? 25.071 20.190 33.332 1.00 26.92 283 ASP A C 1
ATOM 3820 O O . ASP A 1 283 ? 25.429 20.286 32.160 1.00 28.13 283 ASP A O 1
ATOM 3829 N N . LYS A 1 284 ? 25.861 20.513 34.358 1.00 26.05 284 LYS A N 1
ATOM 3830 C CA . LYS A 1 284 ? 27.222 21.019 34.145 1.00 26.53 284 LYS A CA 1
ATOM 3831 C C . LYS A 1 284 ? 28.144 19.951 33.567 1.00 25.85 284 LYS A C 1
ATOM 3832 O O . LYS A 1 284 ? 28.954 20.227 32.683 1.00 27.99 284 LYS A O 1
ATOM 3851 N N . VAL A 1 285 ? 28.012 18.736 34.070 1.00 24.17 285 VAL A N 1
ATOM 3852 C CA . VAL A 1 285 ? 28.770 17.612 33.561 1.00 23.60 285 VAL A CA 1
ATOM 3853 C C . VAL A 1 285 ? 28.431 17.384 32.085 1.00 24.96 285 VAL A C 1
ATOM 3854 O O . VAL A 1 285 ? 29.320 17.295 31.253 1.00 25.78 285 VAL A O 1
ATOM 3867 N N . VAL A 1 286 ? 27.147 17.296 31.767 1.00 25.38 286 VAL A N 1
ATOM 3868 C CA . VAL A 1 286 ? 26.729 17.006 30.392 1.00 26.77 286 VAL A CA 1
ATOM 3869 C C . VAL A 1 286 ? 27.027 18.191 29.475 1.00 28.85 286 VAL A C 1
ATOM 3870 O O . VAL A 1 286 ? 27.291 18.017 28.288 1.00 30.16 286 VAL A O 1
ATOM 3883 N N . GLY A 1 287 ? 26.991 19.399 30.026 1.00 29.36 287 GLY A N 1
ATOM 3884 C CA . GLY A 1 287 ? 27.269 20.593 29.247 1.00 31.87 287 GLY A CA 1
ATOM 3885 C C . GLY A 1 287 ? 28.746 20.921 29.172 1.00 31.84 287 GLY A C 1
ATOM 3886 O O . GLY A 1 287 ? 29.130 21.913 28.544 1.00 33.79 287 GLY A O 1
ATOM 3890 N N . LYS A 1 288 ? 29.566 20.088 29.813 1.00 33.27 288 LYS A N 1
ATOM 3891 C CA . LYS A 1 288 ? 31.008 20.285 29.859 1.00 39.37 288 LYS A CA 1
ATOM 3892 C C . LYS A 1 288 ? 31.328 21.697 30.374 1.00 43.71 288 LYS A C 1
ATOM 3893 O O . LYS A 1 288 ? 32.258 22.358 29.905 1.00 41.31 288 LYS A O 1
ATOM 3897 N N . LYS A 1 289 ? 30.534 22.145 31.347 1.00 38.64 289 LYS A N 1
ATOM 3898 C CA . LYS A 1 289 ? 30.755 23.424 32.023 1.00 31.59 289 LYS A CA 1
ATOM 3899 C C . LYS A 1 289 ? 31.594 23.232 33.307 1.00 30.09 289 LYS A C 1
ATOM 3900 O O . LYS A 1 289 ? 31.472 22.199 33.983 1.00 28.09 289 LYS A O 1
ATOM 3919 N N . PRO A 1 290 ? 32.465 24.203 33.635 1.00 31.87 290 PRO A N 1
ATOM 3920 C CA . PRO A 1 290 ? 33.272 24.012 34.849 1.00 30.62 290 PRO A CA 1
ATOM 3921 C C . PRO A 1 290 ? 32.461 23.981 36.146 1.00 32.43 290 PRO A C 1
ATOM 3922 O O . PRO A 1 290 ? 31.453 24.669 36.309 1.00 31.87 290 PRO A O 1
ATOM 3933 N N . ILE A 1 291 ? 32.939 23.156 37.057 1.00 29.89 291 ILE A N 1
ATOM 3934 C CA . ILE A 1 291 ? 32.329 22.970 38.367 1.00 33.58 291 ILE A CA 1
ATOM 3935 C C . ILE A 1 291 ? 33.249 23.641 39.383 1.00 29.56 291 ILE A C 1
ATOM 3936 O O . ILE A 1 291 ? 34.336 23.140 39.650 1.00 32.02 291 ILE A O 1
ATOM 3952 N N . LYS A 1 292 ? 32.829 24.779 39.927 1.00 27.18 292 LYS A N 1
ATOM 3953 C CA . LYS A 1 292 ? 33.726 25.644 40.690 1.00 28.17 292 LYS A CA 1
ATOM 3954 C C . LYS A 1 292 ? 33.977 25.065 42.056 1.00 30.32 292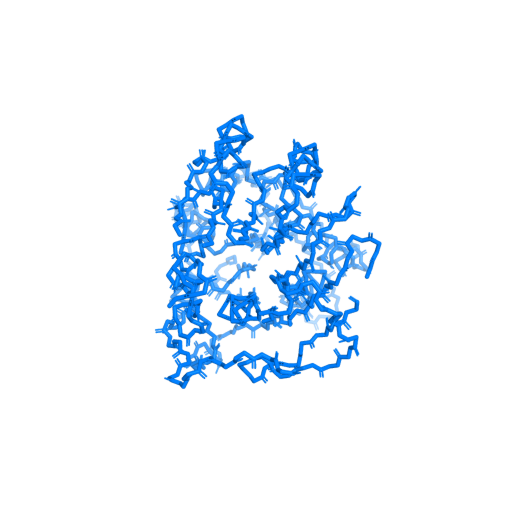 LYS A C 1
ATOM 3955 O O . LYS A 1 292 ? 33.044 24.603 42.708 1.00 26.39 292 LYS A O 1
ATOM 3974 N N . ALA A 1 293 ? 35.233 25.084 42.491 1.00 26.45 293 ALA A N 1
ATOM 3975 C CA . ALA A 1 293 ? 35.572 24.594 43.820 1.00 27.79 293 ALA A CA 1
ATOM 3976 C C . ALA A 1 293 ? 34.934 25.456 44.901 1.00 25.76 293 ALA A C 1
ATOM 3977 O O . ALA A 1 293 ? 34.764 26.670 44.734 1.00 27.57 293 ALA A O 1
ATOM 3984 N N . GLY A 1 294 ? 34.597 24.837 46.024 1.00 23.18 294 GLY A N 1
ATOM 3985 C CA . GLY A 1 294 ? 33.965 25.558 47.111 1.00 30.38 294 GLY A CA 1
ATOM 3986 C C . GLY A 1 294 ? 33.068 24.697 47.975 1.00 21.92 294 GLY A C 1
ATOM 3987 O O . GLY A 1 294 ? 32.934 23.496 47.749 1.00 22.58 294 GLY A O 1
ATOM 3991 N N . ASP A 1 295 ? 32.443 25.319 48.971 1.00 22.70 295 ASP A N 1
ATOM 3992 C CA . ASP A 1 295 ? 31.485 24.624 49.848 1.00 21.29 295 ASP A CA 1
ATOM 3993 C C . ASP A 1 295 ? 30.085 24.751 49.270 1.00 21.42 295 ASP A C 1
ATOM 3994 O O . ASP A 1 295 ? 29.659 25.856 48.917 1.00 24.85 295 ASP A O 1
ATOM 4003 N N . TYR A 1 296 ? 29.366 23.641 49.195 1.00 19.48 296 TYR A N 1
ATOM 4004 C CA . TYR A 1 296 ? 27.986 23.634 48.726 1.00 19.66 296 TYR A CA 1
ATOM 4005 C C . TYR A 1 296 ? 27.076 23.010 49.768 1.00 19.69 296 TYR A C 1
ATOM 4006 O O . TYR A 1 296 ? 27.523 22.202 50.583 1.00 18.89 296 TYR A O 1
ATOM 4024 N N . ASP A 1 297 ? 25.792 23.354 49.718 1.00 19.63 297 ASP A N 1
ATOM 4025 C CA . ASP A 1 297 ? 24.786 22.680 50.544 1.00 19.50 297 ASP A CA 1
ATOM 4026 C C . ASP A 1 297 ? 24.161 21.551 49.740 1.00 18.47 297 ASP A C 1
ATOM 4027 O O . ASP A 1 297 ? 23.549 21.805 48.713 1.00 20.72 297 ASP A O 1
ATOM 4036 N N . VAL A 1 298 ? 24.349 20.312 50.181 1.00 15.86 298 VAL A N 1
ATOM 4037 C CA . VAL A 1 298 ? 23.674 19.180 49.570 1.00 15.01 298 VAL A CA 1
ATOM 4038 C C . VAL A 1 298 ? 22.833 18.536 50.637 1.00 19.23 298 VAL A C 1
ATOM 4039 O O . VAL A 1 298 ? 23.387 17.981 51.580 1.00 16.17 298 VAL A O 1
ATOM 4052 N N . LEU A 1 299 ? 21.510 18.638 50.482 1.00 18.42 299 LEU A N 1
ATOM 4053 C CA . LEU A 1 299 ? 20.554 18.085 51.442 1.00 19.15 299 LEU A CA 1
ATOM 4054 C C . LEU A 1 299 ? 20.953 18.436 52.867 1.00 20.12 299 LEU A C 1
ATOM 4055 O O . LEU A 1 299 ? 20.917 17.579 53.751 1.00 26.43 299 LEU A O 1
ATOM 4071 N N . GLY A 1 300 ? 21.384 19.682 53.069 1.00 22.15 300 GLY A N 1
ATOM 4072 C CA . GLY A 1 300 ? 21.711 20.182 54.395 1.00 24.11 300 GLY A CA 1
ATOM 4073 C C . GLY A 1 300 ? 23.135 19.962 54.893 1.00 20.71 300 GLY A C 1
ATOM 4074 O O . GLY A 1 300 ? 23.496 20.474 55.956 1.00 21.36 300 GLY A O 1
ATOM 4078 N N . LEU A 1 301 ? 23.927 19.181 54.160 1.00 16.53 301 LEU A N 1
ATOM 4079 C CA . LEU A 1 301 ? 25.303 18.889 54.529 1.00 13.64 301 LEU A CA 1
ATOM 4080 C C . LEU A 1 301 ? 26.328 19.771 53.798 1.00 14.36 301 LEU A C 1
ATOM 4081 O O . LEU A 1 301 ? 26.206 20.001 52.577 1.00 15.93 301 LEU A O 1
ATOM 4097 N N . LYS A 1 302 ? 27.327 20.251 54.541 1.00 14.84 302 LYS A N 1
ATOM 4098 C CA . LYS A 1 302 ? 28.432 21.014 53.975 1.00 16.14 302 LYS A CA 1
ATOM 4099 C C . LYS A 1 302 ? 29.228 20.064 53.109 1.00 15.07 302 LYS A C 1
ATOM 4100 O O . LYS A 1 302 ? 29.853 19.136 53.623 1.00 15.27 302 LYS A O 1
ATOM 4119 N N . SER A 1 303 ? 29.168 20.284 51.799 1.00 15.22 303 SER A N 1
ATOM 4120 C CA . SER A 1 303 ? 29.781 19.378 50.827 1.00 18.80 303 SER A CA 1
ATOM 4121 C C . SER A 1 303 ? 30.896 20.100 50.056 1.00 17.69 303 SER A C 1
ATOM 4122 O O . SER A 1 303 ? 30.673 21.159 49.485 1.00 20.30 303 SER A O 1
ATOM 4130 N N . VAL A 1 304 ? 32.092 19.525 50.062 1.00 14.32 304 VAL A N 1
ATOM 4131 C CA . VAL A 1 304 ? 33.275 20.244 49.602 1.00 15.52 304 VAL A CA 1
ATOM 4132 C C . VAL A 1 304 ? 33.740 19.832 48.203 1.00 15.45 304 VAL A C 1
ATOM 4133 O O . VAL A 1 304 ? 34.132 18.671 47.974 1.00 14.95 304 VAL A O 1
ATOM 4146 N N . VAL A 1 305 ? 33.685 20.786 47.273 1.00 16.81 305 VAL A N 1
ATOM 4147 C CA . VAL A 1 305 ? 34.145 20.557 45.912 1.00 17.13 305 VAL A CA 1
ATOM 4148 C C . VAL A 1 305 ? 35.560 21.038 45.741 1.00 20.54 305 VAL A C 1
ATOM 4149 O O . VAL A 1 305 ? 35.884 22.158 46.102 1.00 19.76 305 VAL A O 1
ATOM 4162 N N . THR A 1 306 ? 36.407 20.163 45.218 1.00 18.32 306 THR A N 1
ATOM 4163 C CA . THR A 1 306 ? 37.792 20.503 44.909 1.00 23.45 306 THR A CA 1
ATOM 4164 C C . THR A 1 306 ? 38.068 20.099 43.485 1.00 24.88 306 THR A C 1
ATOM 4165 O O . THR A 1 306 ? 37.383 19.225 42.942 1.00 22.71 306 THR A O 1
ATOM 4193 N N . GLU A 1 308 ? 40.608 18.073 41.553 1.00 25.44 308 GLU A N 1
ATOM 4194 C CA . GLU A 1 308 ? 41.657 17.064 41.784 1.00 23.05 308 GLU A CA 1
ATOM 4195 C C . GLU A 1 308 ? 42.227 16.615 40.452 1.00 23.89 308 GLU A C 1
ATOM 4196 O O . GLU A 1 308 ? 41.717 17.004 39.400 1.00 23.59 308 GLU A O 1
ATOM 4208 N N . THR A 1 309 ? 43.280 15.800 40.482 1.00 21.12 309 THR A N 1
ATOM 4209 C CA . THR A 1 309 ? 43.890 15.320 39.236 1.00 28.14 309 THR A CA 1
ATOM 4210 C C . THR A 1 309 ? 42.935 14.403 38.480 1.00 23.32 309 THR A C 1
ATOM 4211 O O . THR A 1 309 ? 43.048 14.233 37.243 1.00 24.71 309 THR A O 1
ATOM 4222 N N . TRP A 1 310 ? 41.984 13.837 39.216 1.00 19.87 310 TRP A N 1
ATOM 4223 C CA . TRP A 1 310 ? 40.991 12.951 38.644 1.00 21.96 310 TRP A CA 1
ATOM 4224 C C . TRP A 1 310 ? 39.697 13.709 38.342 1.00 18.39 310 TRP A C 1
ATOM 4225 O O . TRP A 1 310 ? 38.656 13.094 38.124 1.00 21.10 310 TRP A O 1
ATOM 4246 N N . GLY A 1 311 ? 39.781 15.042 38.343 1.00 23.60 311 GLY A N 1
ATOM 4247 C CA . GLY A 1 311 ? 38.643 15.896 38.032 1.00 19.50 311 GLY A CA 1
ATOM 4248 C C . GLY A 1 311 ? 37.941 16.495 39.232 1.00 18.90 311 GLY A C 1
ATOM 4249 O O . GLY A 1 311 ? 38.402 16.324 40.360 1.00 17.86 311 GLY A O 1
ATOM 4253 N N . PRO A 1 312 ? 36.817 17.196 38.995 1.00 21.55 312 PRO A N 1
ATOM 4254 C CA . PRO A 1 312 ? 36.004 17.763 40.078 1.00 20.67 312 PRO A CA 1
ATOM 4255 C C . PRO A 1 312 ? 35.538 16.675 41.040 1.00 16.30 312 PRO A C 1
ATOM 4256 O O . PRO A 1 312 ? 35.139 15.599 40.619 1.00 15.60 312 PRO A O 1
ATOM 4267 N N . ASN A 1 313 ? 35.614 16.968 42.326 1.00 15.73 313 ASN A N 1
ATOM 4268 C CA . ASN A 1 313 ? 35.358 15.993 43.373 1.00 14.20 313 ASN A CA 1
ATOM 4269 C C . ASN A 1 313 ? 34.528 16.634 44.473 1.00 13.86 313 ASN A C 1
ATOM 4270 O O . ASN A 1 313 ? 34.927 17.666 44.974 1.00 17.20 313 ASN A O 1
ATOM 4281 N N . ILE A 1 314 ? 33.404 16.035 44.863 1.00 12.84 314 ILE A N 1
ATOM 4282 C CA . ILE A 1 314 ? 32.648 16.550 46.009 1.00 12.59 314 ILE A CA 1
ATOM 4283 C C . ILE A 1 314 ? 32.733 15.504 47.108 1.00 15.12 314 ILE A C 1
ATOM 4284 O O . ILE A 1 314 ? 32.473 14.312 46.882 1.00 12.68 314 ILE A O 1
ATOM 4300 N N . LYS A 1 315 ? 33.160 15.969 48.279 1.00 13.91 315 LYS A N 1
ATOM 4301 C CA . LYS A 1 315 ? 33.361 15.104 49.431 1.00 13.77 315 LYS A CA 1
ATOM 4302 C C . LYS A 1 315 ? 32.304 15.466 50.470 1.00 12.09 315 LYS A C 1
ATOM 4303 O O . LYS A 1 315 ? 32.247 16.617 50.916 1.00 11.45 315 LYS A O 1
ATOM 4322 N N . ILE A 1 316 ? 31.493 14.493 50.878 1.00 12.02 316 ILE A N 1
ATOM 4323 C CA . ILE A 1 316 ? 30.335 14.788 51.734 1.00 11.85 316 ILE A CA 1
ATOM 4324 C C . ILE A 1 316 ? 30.465 14.025 53.054 1.00 14.98 316 ILE A C 1
ATOM 4325 O O . ILE A 1 316 ? 30.779 12.843 53.044 1.00 12.08 316 ILE A O 1
ATOM 4341 N N . PRO A 1 317 ? 30.245 14.708 54.192 1.00 9.97 317 PRO A N 1
ATOM 4342 C CA . PRO A 1 317 ? 30.609 14.101 55.481 1.00 9.15 317 PRO A CA 1
ATOM 4343 C C . PRO A 1 317 ? 29.620 13.051 55.963 1.00 9.99 317 PRO A C 1
ATOM 4344 O O . PRO A 1 317 ? 28.405 13.194 55.791 1.00 10.74 317 PRO A O 1
ATOM 4355 N N . GLY A 1 318 ? 30.145 12.028 56.622 1.00 11.05 318 GLY A N 1
ATOM 4356 C CA . GLY A 1 318 ? 29.314 11.086 57.348 1.00 11.78 318 GLY A CA 1
ATOM 4357 C C . GLY A 1 318 ? 29.206 11.526 58.798 1.00 13.72 318 GLY A C 1
ATOM 4358 O O . GLY A 1 318 ? 29.781 12.542 59.167 1.00 11.10 318 GLY A O 1
ATOM 4362 N N . SER A 1 319 ? 28.461 10.765 59.606 1.00 12.53 319 SER A N 1
ATOM 4363 C CA . SER A 1 319 ? 28.211 11.089 61.000 1.00 10.13 319 SER A CA 1
ATOM 4364 C C . SER A 1 319 ? 28.055 9.824 61.851 1.00 8.78 319 SER A C 1
ATOM 4365 O O . SER A 1 319 ? 27.553 8.814 61.370 1.00 11.01 319 SER A O 1
ATOM 4373 N N . ALA A 1 320 ? 28.417 9.926 63.117 1.00 11.16 320 ALA A N 1
ATOM 4374 C CA . ALA A 1 320 ? 28.191 8.808 64.042 1.00 9.74 320 ALA A CA 1
ATOM 4375 C C . ALA A 1 320 ? 26.752 8.812 64.512 1.00 13.02 320 ALA A C 1
ATOM 4376 O O . ALA A 1 320 ? 26.231 9.851 64.907 1.00 12.78 320 ALA A O 1
ATOM 4383 N N . ILE A 1 321 ? 26.152 7.632 64.498 1.00 9.75 321 ILE A N 1
ATOM 4384 C CA . ILE A 1 321 ? 24.798 7.398 64.950 1.00 10.21 321 ILE A CA 1
ATOM 4385 C C . ILE A 1 321 ? 24.896 6.476 66.152 1.00 11.48 321 ILE A C 1
ATOM 4386 O O . ILE A 1 321 ? 25.622 5.475 66.096 1.00 11.67 321 ILE A O 1
ATOM 4402 N N . THR A 1 322 ? 24.196 6.829 67.228 1.00 11.93 322 THR A N 1
ATOM 4403 C CA . THR A 1 322 ? 24.132 5.993 68.425 1.00 12.85 322 THR A CA 1
ATOM 4404 C C . THR A 1 322 ? 22.683 5.923 68.849 1.00 14.11 322 THR A C 1
ATOM 4405 O O . THR A 1 322 ? 21.830 6.514 68.201 1.00 16.54 322 THR A O 1
ATOM 4416 N N . LYS A 1 323 ? 22.392 5.255 69.968 1.00 14.69 323 LYS A N 1
ATOM 4417 C CA . LYS A 1 323 ? 21.007 5.133 70.390 1.00 15.62 323 LYS A CA 1
ATOM 4418 C C . LYS A 1 323 ? 20.403 6.517 70.617 1.00 18.89 323 LYS A C 1
ATOM 4419 O O . LYS A 1 323 ? 19.188 6.693 70.462 1.00 16.79 323 LYS A O 1
ATOM 4438 N N . GLU A 1 324 ? 21.245 7.501 70.944 1.00 18.22 324 GLU A N 1
ATOM 4439 C CA . GLU A 1 324 ? 20.774 8.852 71.284 1.00 23.43 324 GLU A CA 1
ATOM 4440 C C . GLU A 1 324 ? 20.204 9.627 70.109 1.00 18.32 324 GLU A C 1
ATOM 4441 O O . GLU A 1 324 ? 19.317 10.446 70.306 1.00 19.11 324 GLU A O 1
ATOM 4453 N N . ASN A 1 325 ? 20.701 9.380 68.905 1.00 15.31 325 ASN A N 1
ATOM 4454 C CA . ASN A 1 325 ? 20.265 10.141 67.736 1.00 14.83 325 ASN A CA 1
ATOM 4455 C C . ASN A 1 325 ? 19.806 9.260 66.581 1.00 13.81 325 ASN A C 1
ATOM 4456 O O . ASN A 1 325 ? 19.696 9.726 65.452 1.00 14.23 325 ASN A O 1
ATOM 4467 N N . VAL A 1 326 ? 19.495 7.994 66.865 1.00 11.55 326 VAL A N 1
ATOM 4468 C CA . VAL A 1 326 ? 19.266 7.025 65.798 1.00 10.64 326 VAL A CA 1
ATOM 4469 C C . VAL A 1 326 ? 17.996 7.368 65.009 1.00 14.25 326 VAL A C 1
ATOM 4470 O O . VAL A 1 326 ? 17.851 6.986 63.841 1.00 14.25 326 VAL A O 1
ATOM 4483 N N . ASP A 1 327 ? 17.091 8.121 65.616 1.00 17.76 327 ASP A N 1
ATOM 4484 C CA . ASP A 1 327 ? 15.829 8.429 64.948 1.00 15.64 327 ASP A CA 1
ATOM 4485 C C . ASP A 1 327 ? 15.838 9.731 64.150 1.00 15.62 327 ASP A C 1
ATOM 4486 O O . ASP A 1 327 ? 14.799 10.152 63.643 1.00 16.94 327 ASP A O 1
ATOM 4495 N N . ASN A 1 328 ? 17.018 10.327 63.993 1.00 15.57 328 ASN A N 1
ATOM 4496 C CA . ASN A 1 328 ? 17.149 11.578 63.266 1.00 16.75 328 ASN A CA 1
ATOM 4497 C C . ASN A 1 328 ? 16.819 11.277 61.815 1.00 16.62 328 ASN A C 1
ATOM 4498 O O . ASN A 1 328 ? 17.479 10.439 61.225 1.00 15.25 328 ASN A O 1
ATOM 4509 N N . PRO A 1 329 ? 15.805 11.947 61.235 1.00 18.19 329 PRO A N 1
ATOM 4510 C CA . PRO A 1 329 ? 15.383 11.632 59.857 1.00 18.24 329 PRO A CA 1
ATOM 4511 C C . PRO A 1 329 ? 16.388 12.035 58.764 1.00 20.73 329 PRO A C 1
ATOM 4512 O O . PRO A 1 329 ? 16.218 11.684 57.592 1.00 19.55 329 PRO A O 1
ATOM 4523 N N . SER A 1 330 ? 17.444 12.730 59.142 1.00 17.91 330 SER A N 1
ATOM 4524 C CA . SER A 1 330 ? 18.455 13.090 58.168 1.00 17.69 330 SER A CA 1
ATOM 4525 C C . SER A 1 330 ? 19.324 11.886 57.823 1.00 15.87 330 SER A C 1
ATOM 4526 O O . SER A 1 330 ? 19.998 11.874 56.780 1.00 17.79 330 SER A O 1
ATOM 4534 N N . PHE A 1 331 ? 19.329 10.867 58.671 1.00 16.01 331 PHE A N 1
ATOM 4535 C CA . PHE A 1 331 ? 20.178 9.709 58.417 1.00 14.65 331 PHE A CA 1
ATOM 4536 C C . PHE A 1 331 ? 19.464 8.754 57.471 1.00 13.20 331 PHE A C 1
ATOM 4537 O O . PHE A 1 331 ? 18.324 8.360 57.728 1.00 14.21 331 PHE A O 1
ATOM 4554 N N . TRP A 1 332 ? 20.151 8.352 56.397 1.00 13.76 332 TRP A N 1
ATOM 4555 C CA . TRP A 1 332 ? 19.450 7.688 55.297 1.00 14.34 332 TRP A CA 1
ATOM 4556 C C . TRP A 1 332 ? 18.906 6.323 55.683 1.00 13.27 332 TRP A C 1
ATOM 4557 O O . TRP A 1 332 ? 18.006 5.834 55.022 1.00 13.57 332 TRP A O 1
ATOM 4578 N N . GLY A 1 333 ? 19.461 5.689 56.719 1.00 14.04 333 GLY A N 1
ATOM 4579 C CA . GLY A 1 333 ? 18.957 4.405 57.160 1.00 13.14 333 GLY A CA 1
ATOM 4580 C C . GLY A 1 333 ? 17.546 4.431 57.724 1.00 16.60 333 GLY A C 1
ATOM 4581 O O . GLY A 1 333 ? 16.932 3.364 57.922 1.00 11.63 333 GLY A O 1
ATOM 4585 N N . ASN A 1 334 ? 17.022 5.630 57.976 1.00 11.90 334 ASN A N 1
ATOM 4586 C CA . ASN A 1 334 ? 15.631 5.797 58.391 1.00 12.91 334 ASN A CA 1
ATOM 4587 C C . ASN A 1 334 ? 14.691 5.948 57.202 1.00 14.14 334 ASN A C 1
ATOM 4588 O O . ASN A 1 334 ? 13.476 6.077 57.363 1.00 15.28 334 ASN A O 1
ATOM 4599 N N . LEU A 1 335 ? 15.282 5.956 56.010 1.00 15.94 335 LEU A N 1
ATOM 4600 C CA . LEU A 1 335 ? 14.555 5.905 54.756 1.00 17.60 335 LEU A CA 1
ATOM 4601 C C . LEU A 1 335 ? 13.499 6.999 54.669 1.00 24.50 335 LEU A C 1
ATOM 4602 O O . LEU A 1 335 ? 12.364 6.750 54.293 1.00 18.16 335 LEU A O 1
ATOM 4618 N N . LYS A 1 336 ? 13.906 8.212 55.040 1.00 17.25 336 LYS A N 1
ATOM 4619 C CA . LYS A 1 336 ? 13.113 9.411 54.864 1.00 19.09 336 LYS A CA 1
ATOM 4620 C C . LYS A 1 336 ? 13.899 10.371 53.977 1.00 21.65 336 LYS A C 1
ATOM 4621 O O . LYS A 1 336 ? 14.545 11.310 54.459 1.00 25.14 336 LYS A O 1
ATOM 4640 N N . PRO A 1 337 ? 13.864 10.117 52.664 1.00 23.94 337 PRO A N 1
ATOM 4641 C CA . PRO A 1 337 ? 14.510 10.988 51.683 1.00 25.85 337 PRO A CA 1
ATOM 4642 C C . PRO A 1 337 ? 13.908 12.388 51.661 1.00 33.31 337 PRO A C 1
ATOM 4643 O O . PRO A 1 337 ? 12.727 12.538 52.003 1.00 28.31 337 PRO A O 1
ATOM 4654 N N . PRO A 1 338 ? 14.689 13.382 51.209 1.00 36.98 338 PRO A N 1
ATOM 4655 C CA . PRO A 1 338 ? 14.208 14.760 51.175 1.00 47.71 338 PRO A CA 1
ATOM 4656 C C . PRO A 1 338 ? 12.890 14.855 50.448 1.00 44.94 338 PRO A C 1
ATOM 4657 O O . PRO A 1 338 ? 12.681 14.185 49.435 1.00 41.89 338 PRO A O 1
ATOM 4668 N N . THR A 1 339 ? 12.014 15.692 50.971 1.00 51.28 339 THR A N 1
ATOM 4669 C CA . THR A 1 339 ? 10.704 15.888 50.388 1.00 68.24 339 THR A CA 1
ATOM 4670 C C . THR A 1 339 ? 10.788 16.799 49.163 1.00 77.87 339 THR A C 1
ATOM 4671 O O . THR A 1 339 ? 10.067 16.601 48.183 1.00 82.28 339 THR A O 1
ATOM 4682 N N . ALA A 1 340 ? 11.692 17.774 49.208 1.00 73.83 340 ALA A N 1
ATOM 4683 C CA . ALA A 1 340 ? 11.752 18.797 48.169 1.00 63.67 340 ALA A CA 1
ATOM 4684 C C . ALA A 1 340 ? 12.641 18.445 46.961 1.00 59.52 340 ALA A C 1
ATOM 4685 O O . ALA A 1 340 ? 13.767 17.940 47.088 1.00 44.69 340 ALA A O 1
ATOM 4692 N N . ALA A 1 341 ? 12.051 18.682 45.794 1.00 53.89 341 ALA A N 1
ATOM 4693 C CA . ALA A 1 341 ? 12.727 18.869 44.511 1.00 53.01 341 ALA A CA 1
ATOM 4694 C C . ALA A 1 341 ? 14.239 19.082 44.549 1.00 53.29 341 ALA A C 1
ATOM 4695 O O . ALA A 1 341 ? 14.723 20.072 45.107 1.00 55.05 341 ALA A O 1
ATOM 4702 N N . ILE A 1 342 ? 14.982 18.178 43.918 1.00 49.83 342 ILE A N 1
ATOM 4703 C CA . ILE A 1 342 ? 16.388 18.438 43.635 1.00 39.06 342 ILE A CA 1
ATOM 4704 C C . ILE A 1 342 ? 16.414 19.410 42.464 1.00 38.13 342 ILE A C 1
ATOM 4705 O O . ILE A 1 342 ? 15.640 19.259 41.523 1.00 31.26 342 ILE A O 1
ATOM 4721 N N . LYS A 1 343 ? 17.265 20.430 42.537 1.00 32.05 343 LYS A N 1
ATOM 4722 C CA . LYS A 1 343 ? 17.389 21.399 41.453 1.00 33.47 343 LYS A CA 1
ATOM 4723 C C . LYS A 1 343 ? 18.797 21.436 40.897 1.00 32.50 343 LYS A C 1
ATOM 4724 O O . LYS A 1 343 ? 19.781 21.291 41.652 1.00 31.29 343 LYS A O 1
ATOM 4743 N N . SER A 1 344 ? 18.878 21.606 39.578 1.00 31.47 344 SER A N 1
ATOM 4744 C CA . SER A 1 344 ? 20.149 21.688 38.870 1.00 30.87 344 SER A CA 1
ATOM 4745 C C . SER A 1 344 ? 20.935 22.905 39.292 1.00 33.93 344 SER A C 1
ATOM 4746 O O . SER A 1 344 ? 20.402 24.012 39.353 1.00 33.23 344 SER A O 1
ATOM 4754 N N . VAL A 1 345 ? 22.221 22.707 39.522 1.00 36.54 345 VAL A N 1
ATOM 4755 C CA . VAL A 1 345 ? 23.101 23.809 39.850 1.00 32.39 345 VAL A CA 1
ATOM 4756 C C . VAL A 1 345 ? 23.363 24.638 38.599 1.00 47.88 345 VAL A C 1
ATOM 4757 O O . VAL A 1 345 ? 23.817 24.136 37.567 1.00 33.21 345 VAL A O 1
ATOM 4770 N N . GLU A 1 346 ? 23.055 25.922 38.705 1.00 54.29 346 GLU A N 1
ATOM 4771 C CA . GLU A 1 346 ? 23.172 26.828 37.579 1.00 65.07 346 GLU A CA 1
ATOM 4772 C C . GLU A 1 346 ? 24.442 27.658 37.748 1.00 74.73 346 GLU A C 1
ATOM 4773 O O . GLU A 1 346 ? 25.002 28.200 36.792 1.00 71.16 346 GLU A O 1
#

Nearest PDB structures (foldseek):
  5br1-assembly1_A  TM=9.948E-01  e=1.425E-56  Allorhizobium ampelinum S4
  1dbp-assembly1_A  TM=8.986E-01  e=5.346E-17  Escherichia coli
  1drj-assembly1_A  TM=8.986E-01  e=1.857E-16  Escherichia coli
  2gx6-assembly1_A  TM=9.028E-01  e=2.920E-16  Escherichia coli K-12
  1urp-assembly1_A  TM=7.166E-01  e=1.755E-16  Escherichia coli K-12

Radius of gyration: 19.7 Å; Cα contacts (8 Å, |Δi|>4): 691; chains: 1; bounding box: 39×46×63 Å

Foldseek 3Di:
DQWEEEEQAAPPAQLRVVLVVLLCLLVLAPYHYYDYNNLPQVSSLVCCVVLVVQTLAYEYAHSALVSCQVVQVVSVVSVHAYEYFAFDRAPAAHAEYFHAPQLVLLQVVQVVQQVQQQDPVRAGAFEEEEEFEAPRGVSRVNSVNNNCVSCVVRVNYHYHYDYDHSRDLVSLLVCLLVVVVCPGHAEYEYAAVSNVVSNVVSCVVVPDDQPRHYYEALALSNLVCQVRRNHAKYWHTQSSQSSLVVSQVCSSVVHDDDFDWDAGLNWTWTWDHNRHIYIYTYTGMDHNVCSCPLSRCNVVNHDPDRRYHDD

Sequence (311 aa):
TKGVYYLVPTLLDEFQTGSVNALSFLGQVGYEKTLNADNKTDAQQSQNDVIALKPAAIILAAVDFNALKPSIEAARAAGIPVVEFDRQITSTPSDFTSVAGTVEIGHIAGDHAISLLKGKNGDVKGKILQVPGDPGDPYTLDIQKGFEEKIKAFPGVKIISVPAVQWEASAAGTIVSDQLANPDIDLIFLHAAHLSVAAVASLEAAGKKPGDVLSSNGAPVGLDLIRKGWLNVEVEQPLYAQAAAIAFDKVVGKKPIKAGDYDVLGLKSVVTETWGPNIKIPGSAITKENVDNPSFWGNLKPPTAAIKSVE

B-factor: mean 26.24, std 21.0, range [6.19, 307.21]

Solvent-accessible surface area: 12955 Å² total

InterPro domains:
  IPR025997 Periplasmic binding protein [PF13407] (32-288)
  IPR028082 Periplasmic binding protein-like I [SSF53822] (29-328)

CATH classification: 3.40.50.2300 (+1 more: 3.40.50.2300)

Secondary structure (DSSP, 8-state):
----EEEES---SHHHHHHHHHH--TGGGT---EEE-TT-HHHHHH--HHHHH--S-EEE--SSTTTTHHHHHHHHHTT--EEEESS---SS--SEEEEE-HHHHHHHHHHHHHHHHB-TTS-B-EEEEEE---TT-HHHHHHHHHHHHHHHT-TTEEEEE---GGG-HHHHHHHHHH----TT--EEEESSHHHHHHHHHHHHHTT--TT-----S--HHHHHHHHTTS-S-EEE--HHHHHHHH---TTTTT-----EEEEETTEEEEE--TTS-EEEE--EEE-TTTTT-TTSGGG----SS------